Protein AF-A0A2H0U5F2-F1 (afdb_monomer_lite)

Sequence (276 aa):
MQKAFQLFATGGYGYADIRKFFNQNKIFNKSGHELHLDKVKRILTDPFYYGLMKFNGELYEGNHSPLISKKLFDKCQEVVKLKSRKVKNNKHLFDFLGLVKCGECGGAITAEMHTKNYKRTNRTVEYVYYRCSKKMGNCSQKYIDKKEIEKQLKDTVLRASLPPFAAKKFLEWADKDASQEKQKSTGIVSAYQLQLKETEEKTDRLLEGYLDKVISLEDYQKKKNELVETKSLLNSKIMEISTNGAEWLEPFQEFVNSALSAHKIARAKNSCHDLS

Radius of gyration: 30.52 Å; chains: 1; bounding box: 70×39×89 Å

Foldseek 3Di:
DAVLLVVLLVLPDDLVNSQVVCVVVQNDDPVSHGDDSVRSVCVLQAPVQQQWHDDPNDIDGHPDHHNDHPVSSVSSVVSVVVPVPDDPPDPDPDPCFPPDADPPQRATKDKDKDWDQDPVVRDIDIWIWIDGPCPRHDDPDDIDTPVVVLLVVLVVLLVQADDPVVLVVLLVVLVVVLVVLVVVLVVVLVVLVVVLVVLVVVLVVLVVCVVVVVDDPVRSVVVNVVSVVSNVVSVVVSVCSVPVSNPVSVVSNVVSVVRNVSNVVSPDPDDPPVPD

pLDDT: mean 83.73, std 9.91, range [32.19, 94.75]

Structure (mmCIF, N/CA/C/O backbone):
data_AF-A0A2H0U5F2-F1
#
_entry.id   AF-A0A2H0U5F2-F1
#
loop_
_atom_site.group_PDB
_atom_site.id
_atom_site.type_symbol
_atom_site.label_atom_id
_atom_site.label_alt_id
_atom_site.label_comp_id
_atom_site.label_asym_id
_atom_site.label_entity_id
_atom_site.label_seq_id
_atom_site.pdbx_PDB_ins_code
_atom_site.Cartn_x
_atom_site.Cartn_y
_atom_site.Cartn_z
_atom_site.occupancy
_atom_site.B_iso_or_equiv
_atom_site.auth_seq_id
_atom_site.auth_comp_id
_atom_site.auth_asym_id
_atom_site.auth_atom_id
_atom_site.pdbx_PDB_model_num
ATOM 1 N N . MET A 1 1 ? 19.393 4.577 15.757 1.00 84.62 1 MET A N 1
ATOM 2 C CA . MET A 1 1 ? 18.606 3.412 15.287 1.00 84.62 1 MET A CA 1
ATOM 3 C C . MET A 1 1 ? 17.377 3.808 14.473 1.00 84.62 1 MET A C 1
ATOM 5 O O . MET A 1 1 ? 17.326 3.419 13.318 1.00 84.62 1 MET A O 1
ATOM 9 N N . GLN A 1 2 ? 16.444 4.619 14.988 1.00 87.88 2 GLN A N 1
ATOM 10 C CA . GLN A 1 2 ? 15.213 5.025 14.270 1.00 87.88 2 GLN A CA 1
ATOM 11 C C . GLN A 1 2 ? 15.431 5.512 12.824 1.00 87.88 2 GLN A C 1
ATOM 13 O O . GLN A 1 2 ? 14.789 5.015 11.903 1.00 87.88 2 GLN A O 1
ATOM 18 N N . LYS A 1 3 ? 16.399 6.414 12.603 1.00 89.19 3 LYS A N 1
ATOM 19 C CA . LYS A 1 3 ? 16.739 6.922 11.260 1.00 89.19 3 LYS A CA 1
ATOM 20 C C . LYS A 1 3 ? 17.133 5.819 10.267 1.00 89.19 3 LYS A C 1
ATOM 22 O O . LYS A 1 3 ? 16.806 5.921 9.094 1.00 89.19 3 LYS A O 1
ATOM 27 N N . ALA A 1 4 ? 17.790 4.748 10.721 1.00 90.19 4 ALA A N 1
ATOM 28 C CA . ALA A 1 4 ? 18.173 3.638 9.845 1.00 90.19 4 ALA A CA 1
ATOM 29 C C . ALA A 1 4 ? 16.946 2.860 9.340 1.00 90.19 4 ALA A C 1
ATOM 31 O O . ALA A 1 4 ? 16.900 2.490 8.170 1.00 90.19 4 ALA A O 1
ATOM 32 N N . PHE A 1 5 ? 15.933 2.669 10.195 1.00 90.88 5 PHE A N 1
ATOM 33 C CA . PHE A 1 5 ? 14.656 2.069 9.796 1.00 90.88 5 PHE A CA 1
ATOM 34 C C . PHE A 1 5 ? 13.884 2.974 8.836 1.00 90.88 5 PHE A C 1
ATOM 36 O O . PHE A 1 5 ? 13.360 2.487 7.844 1.00 90.88 5 PHE A O 1
ATOM 43 N N . GLN A 1 6 ? 13.869 4.290 9.071 1.00 91.38 6 GLN A N 1
ATOM 44 C CA . GLN A 1 6 ? 13.245 5.246 8.148 1.00 91.38 6 GLN A CA 1
ATOM 45 C C . GLN A 1 6 ? 13.905 5.219 6.764 1.00 91.38 6 GLN A C 1
ATOM 47 O O . GLN A 1 6 ? 13.207 5.100 5.762 1.00 91.38 6 GLN A O 1
ATOM 52 N N . LEU A 1 7 ? 15.242 5.255 6.705 1.00 90.44 7 LEU A N 1
ATOM 53 C CA . LEU A 1 7 ? 15.983 5.147 5.446 1.00 90.44 7 LEU A CA 1
ATOM 54 C C . LEU A 1 7 ? 15.693 3.819 4.745 1.00 90.44 7 LEU A C 1
ATOM 56 O O . LEU A 1 7 ? 15.411 3.807 3.552 1.00 90.44 7 LEU A O 1
ATOM 60 N N . PHE A 1 8 ? 15.697 2.700 5.469 1.00 90.81 8 PHE A N 1
ATOM 61 C CA . PHE A 1 8 ? 15.405 1.400 4.869 1.00 90.81 8 PHE A CA 1
ATOM 62 C C . PHE A 1 8 ? 13.955 1.287 4.367 1.00 90.81 8 PHE A C 1
ATOM 64 O O . PHE A 1 8 ? 13.722 0.739 3.290 1.00 90.81 8 PHE A O 1
ATOM 71 N N . ALA A 1 9 ? 12.993 1.866 5.092 1.00 88.50 9 ALA A N 1
ATOM 72 C CA . ALA A 1 9 ? 11.578 1.878 4.725 1.00 88.50 9 ALA A CA 1
ATOM 73 C C . ALA A 1 9 ? 11.288 2.630 3.412 1.00 88.50 9 ALA A C 1
ATOM 75 O O . ALA A 1 9 ? 10.276 2.347 2.779 1.00 88.50 9 ALA A O 1
ATOM 76 N N . THR A 1 10 ? 12.168 3.534 2.959 1.00 86.62 10 THR A N 1
ATOM 77 C CA . THR A 1 10 ? 12.025 4.179 1.635 1.00 86.62 10 THR A CA 1
ATOM 78 C C . THR A 1 10 ? 12.235 3.217 0.458 1.00 86.62 10 THR A C 1
ATOM 80 O O . THR A 1 10 ? 11.888 3.542 -0.671 1.00 86.62 10 THR A O 1
ATOM 83 N N . GLY A 1 11 ? 12.827 2.036 0.682 1.00 79.81 11 GLY A N 1
ATOM 84 C CA . GLY A 1 11 ? 13.060 1.020 -0.352 1.00 79.81 11 GLY A CA 1
ATOM 85 C C . GLY A 1 11 ? 14.289 1.257 -1.245 1.00 79.81 11 GLY A C 1
ATOM 86 O O . GLY A 1 11 ? 14.829 0.288 -1.793 1.00 79.81 11 GLY A O 1
ATOM 87 N N . GLY A 1 12 ? 14.789 2.494 -1.334 1.00 77.19 12 GLY A N 1
ATOM 88 C CA . GLY A 1 12 ? 15.959 2.860 -2.146 1.00 77.19 12 GLY A CA 1
ATOM 89 C C . GLY A 1 12 ? 17.300 2.364 -1.590 1.00 77.19 12 GLY A C 1
ATOM 90 O O . GLY A 1 12 ? 18.207 2.049 -2.356 1.00 77.19 12 GLY A O 1
ATOM 91 N N . TYR A 1 13 ? 17.415 2.208 -0.270 1.00 84.19 13 TYR A N 1
ATOM 92 C CA . TYR A 1 13 ? 18.657 1.796 0.392 1.00 84.19 13 TYR A CA 1
ATOM 93 C C . TYR A 1 13 ? 18.735 0.270 0.572 1.00 84.19 13 TYR A C 1
ATOM 95 O O . TYR A 1 13 ? 17.760 -0.392 0.942 1.00 84.19 13 TYR A O 1
ATOM 103 N N . GLY A 1 14 ? 19.897 -0.324 0.290 1.00 85.25 14 GLY A N 1
ATOM 104 C CA . GLY A 1 14 ? 20.179 -1.741 0.532 1.00 85.25 14 GLY A CA 1
ATOM 105 C C . GLY A 1 14 ? 20.813 -2.005 1.902 1.00 85.25 14 GLY A C 1
ATOM 106 O O . GLY A 1 14 ? 21.233 -1.089 2.604 1.00 85.25 14 GLY A O 1
ATOM 107 N N . TYR A 1 15 ? 20.966 -3.281 2.278 1.00 89.12 15 TYR A N 1
ATOM 108 C CA . TYR A 1 15 ? 21.647 -3.660 3.530 1.00 89.12 15 TYR A CA 1
ATOM 109 C C . TYR A 1 15 ? 23.088 -3.129 3.610 1.00 89.12 15 TYR A C 1
ATOM 111 O O . TYR A 1 15 ? 23.552 -2.752 4.684 1.00 89.12 15 TYR A O 1
ATOM 119 N N . ALA A 1 16 ? 23.788 -3.064 2.472 1.00 88.31 16 ALA A N 1
ATOM 120 C CA . ALA A 1 16 ? 25.133 -2.500 2.394 1.00 88.31 16 ALA A CA 1
ATOM 121 C C . ALA A 1 16 ? 25.148 -0.986 2.653 1.00 88.31 16 ALA A C 1
ATOM 123 O O . ALA A 1 16 ? 26.081 -0.489 3.280 1.00 88.31 16 ALA A O 1
ATOM 124 N N . ASP A 1 17 ? 24.111 -0.265 2.226 1.00 89.50 17 ASP A N 1
ATOM 125 C CA . ASP A 1 17 ? 23.998 1.177 2.450 1.00 89.50 17 ASP A CA 1
ATOM 126 C C . ASP A 1 17 ? 23.639 1.477 3.903 1.00 89.50 17 ASP A C 1
ATOM 128 O O . ASP A 1 17 ? 24.222 2.372 4.508 1.00 89.50 17 ASP A O 1
ATOM 132 N N . ILE A 1 18 ? 22.776 0.658 4.515 1.00 92.06 18 ILE A N 1
ATOM 133 C CA . ILE A 1 18 ? 22.506 0.742 5.955 1.00 92.06 18 ILE A CA 1
ATOM 134 C C . ILE A 1 18 ? 23.764 0.417 6.773 1.00 92.06 18 ILE A C 1
ATOM 136 O O . ILE A 1 18 ? 24.030 1.079 7.775 1.00 92.06 18 ILE A O 1
ATOM 140 N N . ARG A 1 19 ? 24.596 -0.538 6.334 1.00 92.50 19 ARG A N 1
ATOM 141 C CA . ARG A 1 19 ? 25.906 -0.783 6.961 1.00 92.50 19 ARG A CA 1
ATOM 142 C C . ARG A 1 19 ? 26.810 0.448 6.872 1.00 92.50 19 ARG A C 1
ATOM 144 O O . ARG A 1 19 ?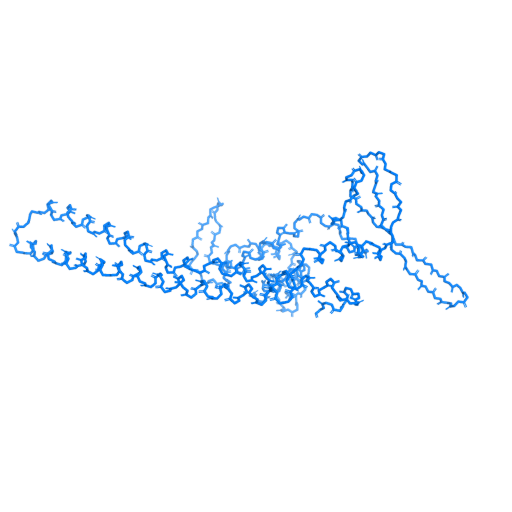 27.382 0.844 7.881 1.00 92.50 19 ARG A O 1
ATOM 151 N N . LYS A 1 20 ? 26.903 1.085 5.698 1.00 91.25 20 LYS A N 1
ATOM 152 C CA . LYS A 1 20 ? 27.657 2.342 5.534 1.00 91.25 20 LYS A CA 1
ATOM 153 C C . LYS A 1 20 ? 27.119 3.437 6.455 1.00 91.25 20 LYS A C 1
ATOM 155 O O . LYS A 1 20 ? 27.910 4.118 7.098 1.00 91.25 20 LYS A O 1
ATOM 160 N N . PHE A 1 21 ? 25.798 3.559 6.575 1.00 92.38 21 PHE A N 1
ATOM 161 C CA . PHE A 1 21 ? 25.158 4.493 7.499 1.00 92.38 21 PHE A CA 1
ATOM 162 C C . PHE A 1 21 ? 25.541 4.206 8.959 1.00 92.38 21 PHE A C 1
ATOM 164 O O . PHE A 1 21 ? 25.862 5.131 9.702 1.00 92.38 21 PHE A O 1
ATOM 171 N N . PHE A 1 22 ? 25.569 2.941 9.387 1.00 91.81 22 PHE A N 1
ATOM 172 C CA . PHE A 1 22 ? 26.036 2.582 10.730 1.00 91.81 22 PHE A CA 1
ATOM 173 C C . PHE A 1 22 ? 27.508 2.936 10.955 1.00 91.81 22 PHE A C 1
ATOM 175 O O . PHE A 1 22 ? 27.824 3.537 11.980 1.00 91.81 22 PHE A O 1
ATOM 182 N N . ASN A 1 23 ? 28.377 2.670 9.980 1.00 90.31 23 ASN A N 1
ATOM 183 C CA . ASN A 1 23 ? 29.796 3.018 10.070 1.00 90.31 23 ASN A CA 1
ATOM 184 C C . ASN A 1 23 ? 30.004 4.544 10.153 1.00 90.31 23 ASN A C 1
ATOM 186 O O . ASN A 1 23 ? 30.764 5.015 10.996 1.00 90.31 23 ASN A O 1
ATOM 190 N N . GLN A 1 24 ? 29.280 5.329 9.344 1.00 91.25 24 GLN A N 1
ATOM 191 C CA . GLN A 1 24 ? 29.319 6.801 9.375 1.00 91.25 24 GLN A CA 1
ATOM 192 C C . GLN A 1 24 ? 28.889 7.372 10.732 1.00 91.25 24 GLN A C 1
ATOM 194 O O . GLN A 1 24 ? 29.446 8.362 11.196 1.00 91.25 24 GLN A O 1
ATOM 199 N N . ASN A 1 25 ? 27.928 6.723 11.391 1.00 89.81 25 ASN A N 1
ATOM 200 C CA . ASN A 1 25 ? 27.450 7.107 12.719 1.00 89.81 25 ASN A CA 1
ATOM 201 C C . ASN A 1 25 ? 28.230 6.429 13.864 1.00 89.81 25 ASN A C 1
ATOM 203 O O . ASN A 1 25 ? 27.769 6.453 15.004 1.00 89.81 25 ASN A O 1
ATOM 207 N N . LYS A 1 26 ? 29.394 5.824 13.580 1.00 88.00 26 LYS A N 1
ATOM 208 C CA . LYS A 1 26 ? 30.271 5.145 14.553 1.00 88.00 26 LYS A CA 1
ATOM 209 C C . LYS A 1 26 ? 29.588 4.018 15.349 1.00 88.00 26 LYS A C 1
ATOM 211 O O . LYS A 1 26 ? 29.918 3.776 16.508 1.00 88.00 26 LYS A O 1
ATOM 216 N N . ILE A 1 27 ? 28.633 3.315 14.737 1.00 87.19 27 ILE A N 1
ATOM 217 C CA . ILE A 1 27 ? 27.951 2.162 15.338 1.00 87.19 27 ILE A CA 1
ATOM 218 C C . ILE A 1 27 ? 28.697 0.888 14.935 1.00 87.19 27 ILE A C 1
ATOM 220 O O . ILE A 1 27 ? 28.519 0.369 13.832 1.00 87.19 27 ILE A O 1
ATOM 224 N N . PHE A 1 28 ? 29.508 0.374 15.856 1.00 89.00 28 PHE A N 1
ATOM 225 C CA . PHE A 1 28 ? 30.341 -0.814 15.659 1.00 89.00 28 PHE A CA 1
ATOM 226 C C . PHE A 1 28 ? 29.893 -1.989 16.535 1.00 89.00 28 PHE A C 1
ATOM 228 O O . PHE A 1 28 ? 29.010 -1.872 17.389 1.00 89.00 28 PHE A O 1
ATOM 235 N N . ASN A 1 29 ? 30.479 -3.164 16.306 1.00 86.44 29 ASN A N 1
ATOM 236 C CA . ASN A 1 29 ? 30.322 -4.292 17.219 1.00 86.44 29 ASN A CA 1
ATOM 237 C C . ASN A 1 29 ? 31.089 -4.047 18.541 1.00 86.44 29 ASN A C 1
ATOM 239 O O . ASN A 1 29 ? 31.849 -3.091 18.667 1.00 86.44 29 ASN A O 1
ATOM 243 N N . LYS A 1 30 ? 30.917 -4.937 19.530 1.00 80.88 30 LYS A N 1
ATOM 244 C CA . LYS A 1 30 ? 31.618 -4.844 20.828 1.00 80.88 30 LYS A CA 1
ATOM 245 C C . LYS A 1 30 ? 33.152 -4.833 20.700 1.00 80.88 30 LYS A C 1
ATOM 247 O O . LYS A 1 30 ? 33.821 -4.336 21.592 1.00 80.88 30 LYS A O 1
ATOM 252 N N . SER A 1 31 ? 33.687 -5.367 19.605 1.00 82.75 31 SER A N 1
ATOM 253 C CA . SER A 1 31 ? 35.118 -5.440 19.293 1.00 82.75 31 SER A CA 1
ATOM 254 C C . SER A 1 31 ? 35.613 -4.261 18.437 1.00 82.75 31 SER A C 1
ATOM 256 O O . SER A 1 31 ? 36.751 -4.283 17.990 1.00 82.75 31 SER A O 1
ATOM 258 N N . GLY A 1 32 ? 34.774 -3.254 18.160 1.00 84.44 32 GLY A N 1
ATOM 259 C CA . GLY A 1 32 ? 35.135 -2.077 17.362 1.00 84.44 32 GLY A CA 1
ATOM 260 C C . GLY A 1 32 ? 35.129 -2.275 15.840 1.00 84.44 32 GLY A C 1
ATOM 261 O O . GLY A 1 32 ? 35.450 -1.344 15.108 1.00 84.44 32 GLY A O 1
ATOM 262 N N . HIS A 1 33 ? 34.734 -3.446 15.337 1.00 87.31 33 HIS A N 1
ATOM 263 C CA . HIS A 1 33 ? 34.648 -3.715 13.899 1.00 87.31 33 HIS A CA 1
ATOM 264 C C . HIS A 1 33 ? 33.262 -3.409 13.319 1.00 87.31 33 HIS A C 1
ATOM 266 O O . HIS A 1 33 ? 32.247 -3.381 14.025 1.00 87.31 33 HIS A O 1
ATOM 272 N N . GLU A 1 34 ? 33.219 -3.233 11.996 1.00 89.81 34 GLU A N 1
ATOM 273 C CA . GLU A 1 34 ? 31.985 -3.024 11.241 1.00 89.81 34 GLU A CA 1
ATOM 274 C C . GLU A 1 34 ? 30.973 -4.161 11.443 1.00 89.81 34 GLU A C 1
ATOM 276 O O . GLU A 1 34 ? 31.316 -5.336 11.614 1.00 89.81 34 GLU A O 1
ATOM 281 N N . LEU A 1 35 ? 29.685 -3.819 11.392 1.00 89.19 35 LEU A N 1
ATOM 282 C CA . LEU A 1 35 ? 28.618 -4.808 11.499 1.00 89.19 35 LEU A CA 1
ATOM 283 C C . LEU A 1 35 ? 28.552 -5.674 10.232 1.00 89.19 35 LEU A C 1
ATOM 285 O O . LEU A 1 35 ? 28.438 -5.166 9.115 1.00 89.19 35 LEU A O 1
ATOM 289 N N . HIS A 1 36 ? 28.553 -6.998 10.408 1.00 90.69 36 HIS A N 1
ATOM 290 C CA . HIS A 1 36 ? 28.312 -7.933 9.308 1.00 90.69 36 H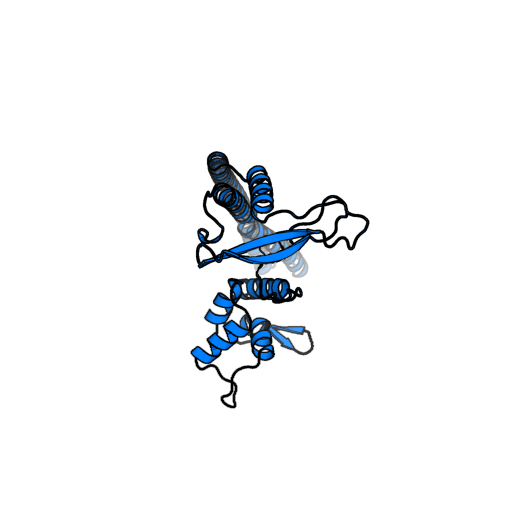IS A CA 1
ATOM 291 C C . HIS A 1 36 ? 26.922 -7.711 8.687 1.00 90.69 36 HIS A C 1
ATOM 293 O O . HIS A 1 36 ? 25.975 -7.349 9.393 1.00 90.69 36 HIS A O 1
ATOM 299 N N . LEU A 1 37 ? 26.771 -7.973 7.383 1.00 88.25 37 LEU A N 1
ATOM 300 C CA . LEU A 1 37 ? 25.505 -7.769 6.664 1.00 88.25 37 LEU A CA 1
ATOM 301 C C . LEU A 1 37 ? 24.346 -8.559 7.287 1.00 88.25 37 LEU A C 1
ATOM 303 O O . LEU A 1 37 ? 23.252 -8.020 7.436 1.00 88.25 37 LEU A O 1
ATOM 307 N N . ASP A 1 38 ? 24.597 -9.787 7.742 1.00 88.44 38 ASP A N 1
ATOM 308 C CA . ASP A 1 38 ? 23.579 -10.591 8.434 1.00 88.44 38 ASP A CA 1
ATOM 309 C C . ASP A 1 38 ? 23.134 -9.968 9.754 1.00 88.44 38 ASP A C 1
ATOM 311 O O . ASP A 1 38 ? 21.970 -10.076 10.134 1.00 88.44 38 ASP A O 1
ATOM 315 N N . LYS A 1 39 ? 24.037 -9.267 10.446 1.00 90.25 39 LYS A N 1
ATOM 316 C CA . LYS A 1 39 ? 23.703 -8.569 11.687 1.00 90.25 39 LYS A CA 1
ATOM 317 C C . LYS A 1 39 ? 22.840 -7.343 11.408 1.00 90.25 39 LYS A C 1
ATOM 319 O O . LYS A 1 39 ? 21.872 -7.121 12.125 1.00 90.25 39 LYS A O 1
ATOM 324 N N . VAL A 1 40 ? 23.133 -6.603 10.337 1.00 91.00 40 VAL A N 1
ATOM 325 C CA . VAL A 1 40 ? 22.281 -5.500 9.857 1.00 91.00 40 VAL A CA 1
ATOM 326 C C . VAL A 1 40 ? 20.897 -6.016 9.470 1.00 91.00 40 VAL A C 1
ATOM 328 O O . VAL A 1 40 ? 19.891 -5.446 9.886 1.00 91.00 40 VAL A O 1
ATOM 331 N N . LYS A 1 41 ? 20.833 -7.129 8.730 1.00 90.75 41 LYS A N 1
ATOM 332 C CA . LYS A 1 41 ? 19.570 -7.781 8.378 1.00 90.75 41 LYS A CA 1
ATOM 333 C C . LYS A 1 41 ? 18.792 -8.186 9.627 1.00 90.75 41 LYS A C 1
ATOM 335 O O . LYS A 1 41 ? 17.621 -7.846 9.722 1.00 90.75 41 LYS A O 1
ATOM 340 N N . ARG A 1 42 ? 19.451 -8.840 10.592 1.00 90.56 42 ARG A N 1
ATOM 341 C CA . ARG A 1 42 ? 18.836 -9.256 11.857 1.00 90.56 42 ARG A CA 1
ATOM 342 C C . ARG A 1 42 ? 18.251 -8.066 12.608 1.00 90.56 42 ARG A C 1
ATOM 344 O O . ARG A 1 42 ? 17.093 -8.146 12.982 1.00 90.56 42 ARG A O 1
ATOM 351 N N . ILE A 1 43 ? 19.000 -6.966 12.739 1.00 91.50 43 ILE A N 1
ATOM 352 C CA . ILE A 1 43 ? 18.525 -5.721 13.367 1.00 91.50 43 ILE A CA 1
ATOM 353 C C . ILE A 1 43 ? 17.232 -5.230 12.701 1.00 91.50 43 ILE A C 1
ATOM 355 O O . ILE A 1 43 ? 16.266 -4.935 13.392 1.00 91.50 43 ILE A O 1
ATOM 359 N N . LEU A 1 44 ? 17.184 -5.190 11.367 1.00 90.69 44 LEU A N 1
ATOM 360 C CA . LEU A 1 44 ? 16.013 -4.708 10.622 1.00 90.69 44 LEU A CA 1
ATOM 361 C C . LEU A 1 44 ? 14.803 -5.658 10.678 1.00 90.69 44 LEU A C 1
ATOM 363 O O . LEU A 1 44 ? 13.695 -5.245 10.348 1.00 90.69 44 LEU A O 1
ATOM 367 N N . THR A 1 45 ? 15.000 -6.920 11.066 1.00 89.31 45 THR A N 1
ATOM 368 C CA . THR A 1 45 ? 13.943 -7.943 11.169 1.00 89.31 45 THR A CA 1
ATOM 369 C C . THR A 1 45 ? 13.573 -8.314 12.601 1.00 89.31 45 THR A C 1
ATOM 371 O O . THR A 1 45 ? 12.697 -9.152 12.792 1.00 89.31 45 THR A O 1
ATOM 374 N N . ASP A 1 46 ? 14.240 -7.745 13.604 1.00 90.25 46 ASP A N 1
ATOM 375 C CA . ASP A 1 46 ? 14.036 -8.126 15.000 1.00 90.25 46 ASP A CA 1
ATOM 376 C C . ASP A 1 46 ? 12.795 -7.426 15.590 1.00 90.25 46 ASP A C 1
ATOM 378 O O . ASP A 1 46 ? 12.754 -6.188 15.600 1.00 90.25 46 ASP A O 1
ATOM 382 N N . PRO A 1 47 ? 11.802 -8.174 16.112 1.00 87.25 47 PRO A N 1
ATOM 383 C CA . PRO A 1 47 ? 10.643 -7.596 16.789 1.00 87.25 47 PRO A CA 1
ATOM 384 C C . PRO A 1 47 ? 10.980 -6.747 18.019 1.00 87.25 47 PRO A C 1
ATOM 386 O O . PRO A 1 47 ? 10.181 -5.893 18.412 1.00 87.25 47 PRO A O 1
ATOM 389 N N . PHE A 1 48 ? 12.185 -6.922 18.576 1.00 90.38 48 PHE A N 1
ATOM 390 C CA . PHE A 1 48 ? 12.653 -6.201 19.755 1.00 90.38 48 PHE A CA 1
ATOM 391 C C . PHE A 1 48 ? 12.477 -4.686 19.620 1.00 90.38 48 PHE A C 1
ATOM 393 O O . PHE A 1 48 ? 12.075 -4.013 20.565 1.00 90.38 48 PHE A O 1
ATOM 400 N N . TYR A 1 49 ? 12.702 -4.124 18.432 1.00 89.19 49 TYR A N 1
ATOM 401 C CA . TYR A 1 49 ? 12.686 -2.674 18.245 1.00 89.19 49 TYR A CA 1
ATOM 402 C C . TYR A 1 49 ? 11.298 -2.027 18.366 1.00 89.19 49 TYR A C 1
ATOM 404 O O . TYR A 1 49 ? 11.246 -0.823 18.614 1.00 89.19 49 TYR A O 1
ATOM 412 N N . TYR A 1 50 ? 10.200 -2.783 18.248 1.00 88.81 50 TYR A N 1
ATOM 413 C CA . TYR A 1 50 ? 8.838 -2.273 18.475 1.00 88.81 50 TYR A CA 1
ATOM 414 C C . TYR A 1 50 ? 8.173 -2.823 19.748 1.00 88.81 50 TYR A C 1
ATOM 416 O O . TYR A 1 50 ? 6.980 -2.609 19.942 1.00 88.81 50 TYR A O 1
ATOM 424 N N . GLY A 1 51 ? 8.940 -3.472 20.632 1.00 83.38 51 GLY A N 1
ATOM 425 C CA . GLY A 1 51 ? 8.482 -3.859 21.975 1.00 83.38 51 GLY A CA 1
ATOM 426 C C . GLY A 1 51 ? 8.164 -5.344 22.167 1.00 83.38 51 GLY A C 1
ATOM 427 O O . GLY A 1 51 ? 7.838 -5.741 23.279 1.00 83.38 51 GLY A O 1
ATOM 428 N N . LEU A 1 52 ? 8.293 -6.188 21.136 1.00 86.88 52 LEU A N 1
ATOM 429 C CA . LEU A 1 52 ? 8.090 -7.637 21.272 1.00 86.88 52 LEU A CA 1
ATOM 430 C C . LEU A 1 52 ? 9.419 -8.386 21.325 1.00 86.88 52 LEU A C 1
ATOM 432 O O . LEU A 1 52 ? 10.347 -8.083 20.586 1.00 86.88 52 LEU A O 1
ATOM 436 N N . MET A 1 53 ? 9.514 -9.411 22.159 1.00 86.88 53 MET A N 1
ATOM 437 C CA . MET A 1 53 ? 10.688 -10.271 22.263 1.00 86.88 53 MET A CA 1
ATOM 438 C C . MET A 1 53 ? 10.358 -11.672 21.762 1.00 86.88 53 MET A C 1
ATOM 440 O O . MET A 1 53 ? 9.315 -12.225 22.094 1.00 86.88 53 MET A O 1
ATOM 444 N N . LYS A 1 54 ? 11.262 -12.271 20.981 1.00 82.75 54 LYS A N 1
ATOM 445 C CA . LYS A 1 54 ? 11.119 -13.657 20.529 1.00 82.75 54 LYS A CA 1
ATOM 446 C C . LYS A 1 54 ? 11.911 -14.603 21.431 1.00 82.75 54 LYS A C 1
ATOM 448 O O . LYS A 1 54 ? 13.136 -14.497 21.484 1.00 82.75 54 LYS A O 1
ATOM 453 N N . PHE A 1 55 ? 11.236 -15.554 22.071 1.00 80.75 55 PHE A N 1
ATOM 454 C CA . PHE A 1 55 ? 11.855 -16.599 22.891 1.00 80.75 55 PHE A CA 1
ATOM 455 C C . PHE A 1 55 ? 11.259 -17.964 22.531 1.00 80.75 55 PHE A C 1
ATOM 457 O O . PHE A 1 55 ? 10.050 -18.090 22.395 1.00 80.75 55 PHE A O 1
ATOM 464 N N . ASN A 1 56 ? 12.103 -18.970 22.275 1.00 81.12 56 ASN A N 1
ATOM 465 C CA . ASN A 1 56 ? 11.687 -20.316 21.839 1.00 81.12 56 ASN A CA 1
ATOM 466 C C . ASN A 1 56 ? 10.683 -20.377 20.668 1.00 81.12 56 ASN A C 1
ATOM 468 O O . ASN A 1 56 ? 9.955 -21.347 20.510 1.00 81.12 56 ASN A O 1
ATOM 472 N N . GLY A 1 57 ? 10.677 -19.366 19.795 1.00 77.31 57 GLY A N 1
ATOM 473 C CA . GLY A 1 57 ? 9.756 -19.307 18.656 1.00 77.31 57 GLY A CA 1
ATOM 474 C C . GLY A 1 57 ? 8.483 -18.503 18.918 1.00 77.31 57 GLY A C 1
ATOM 475 O O . GLY A 1 57 ? 7.876 -18.055 17.947 1.00 77.31 57 GLY A O 1
ATOM 476 N N . GLU A 1 58 ? 8.160 -18.228 20.179 1.00 76.25 58 GLU A N 1
ATOM 477 C CA . GLU A 1 58 ? 6.997 -17.454 20.615 1.00 76.25 58 GLU A CA 1
ATOM 478 C C . GLU A 1 58 ? 7.341 -15.973 20.821 1.00 76.25 58 GLU A C 1
ATOM 480 O O . GLU A 1 58 ? 8.505 -15.608 21.023 1.00 76.25 58 GLU A O 1
ATOM 485 N N . LEU A 1 59 ? 6.327 -15.110 20.716 1.00 82.69 59 LEU A N 1
ATOM 486 C CA . LEU A 1 59 ? 6.439 -13.667 20.923 1.00 82.69 59 LEU A CA 1
ATOM 487 C C . LEU A 1 59 ? 5.885 -13.306 22.301 1.00 82.69 59 LEU A C 1
ATOM 489 O O . LEU A 1 59 ? 4.749 -13.642 22.613 1.00 82.69 59 LEU A O 1
ATOM 493 N N . TYR A 1 60 ? 6.676 -12.577 23.078 1.00 80.19 60 TYR A N 1
ATOM 494 C CA . TYR A 1 60 ? 6.321 -12.075 24.400 1.00 80.19 60 TYR A CA 1
ATOM 495 C C . TYR A 1 60 ? 6.398 -10.550 24.411 1.00 80.19 60 TYR A C 1
ATOM 497 O O . TYR A 1 60 ? 7.230 -9.960 23.713 1.00 80.19 60 TYR A O 1
ATOM 505 N N . GLU A 1 61 ? 5.556 -9.904 25.212 1.00 83.38 61 GLU A N 1
ATOM 506 C CA . GLU A 1 61 ? 5.645 -8.462 25.440 1.00 83.38 61 GLU A CA 1
ATOM 507 C C . GLU A 1 61 ? 6.897 -8.146 26.266 1.00 83.38 61 GLU A C 1
ATOM 509 O O . GLU A 1 61 ? 7.121 -8.703 27.341 1.00 83.38 61 GLU A O 1
ATOM 514 N N . GLY A 1 62 ? 7.765 -7.293 25.722 1.00 80.81 62 GLY A N 1
ATOM 515 C CA . GLY A 1 62 ? 8.964 -6.835 26.409 1.00 80.81 62 GLY A CA 1
ATOM 516 C C . GLY A 1 62 ? 8.651 -5.677 27.352 1.00 80.81 62 GLY A C 1
ATOM 517 O O . GLY A 1 62 ? 7.832 -4.819 27.045 1.00 80.81 62 GLY A O 1
ATOM 518 N N . ASN A 1 63 ? 9.361 -5.605 28.478 1.00 85.06 63 ASN A N 1
ATOM 519 C CA . ASN A 1 63 ? 9.234 -4.504 29.442 1.00 85.06 63 ASN A CA 1
ATOM 520 C C . ASN A 1 63 ? 10.050 -3.248 29.047 1.00 85.06 63 ASN A C 1
ATOM 522 O O . ASN A 1 63 ? 10.289 -2.360 29.862 1.00 85.06 63 ASN A O 1
ATOM 526 N N . HIS A 1 64 ? 10.570 -3.187 27.817 1.00 85.06 64 HIS A N 1
ATOM 527 C CA . HIS A 1 64 ? 11.377 -2.072 27.319 1.00 85.06 64 HIS A CA 1
ATOM 528 C C . HIS A 1 64 ? 10.550 -1.133 26.442 1.00 85.06 64 HIS A C 1
ATOM 530 O O . HIS A 1 64 ? 9.623 -1.548 25.750 1.00 85.06 64 HIS A O 1
ATOM 536 N N . SER A 1 65 ? 10.920 0.148 26.423 1.00 85.00 65 SER A N 1
ATOM 537 C CA . SER A 1 65 ? 10.242 1.128 25.578 1.00 85.00 65 SER A CA 1
ATOM 538 C C . SER A 1 65 ? 10.509 0.857 24.087 1.00 85.00 65 SER A C 1
ATOM 540 O O . SER A 1 65 ? 11.665 0.671 23.681 1.00 85.00 65 SER A O 1
ATOM 542 N N . PRO A 1 66 ? 9.464 0.830 23.238 1.00 88.06 66 PRO A N 1
ATOM 543 C CA . PRO A 1 66 ? 9.627 0.592 21.811 1.00 88.06 66 PRO A CA 1
ATOM 544 C C . PRO A 1 66 ? 10.383 1.754 21.158 1.00 88.06 66 PRO A C 1
ATOM 546 O O . PRO A 1 66 ? 10.058 2.926 21.341 1.00 88.06 66 PRO A O 1
ATOM 549 N N . LEU A 1 67 ? 11.399 1.425 20.358 1.00 87.88 67 LEU A N 1
ATOM 550 C CA . LEU A 1 67 ? 12.197 2.409 19.627 1.00 87.88 67 LEU A CA 1
ATOM 551 C C . LEU A 1 67 ? 11.534 2.822 18.313 1.00 87.88 67 LEU A C 1
ATOM 553 O O . LEU A 1 67 ? 11.780 3.928 17.842 1.00 87.88 67 LEU A O 1
ATOM 557 N N . ILE A 1 68 ? 10.736 1.954 17.697 1.00 89.44 68 ILE A N 1
ATOM 558 C CA . ILE A 1 68 ? 10.002 2.227 16.457 1.00 89.44 68 ILE A CA 1
ATOM 559 C C . ILE A 1 68 ? 8.543 1.796 16.602 1.00 89.44 68 ILE A C 1
ATOM 561 O O . ILE A 1 68 ? 8.221 0.912 17.391 1.00 89.44 68 ILE A O 1
ATOM 565 N N . SER A 1 69 ? 7.657 2.395 15.809 1.00 89.00 69 SER A N 1
ATOM 566 C CA . SER A 1 69 ? 6.269 1.947 15.728 1.00 89.00 69 SER A CA 1
ATOM 567 C C . SER A 1 69 ? 6.153 0.645 14.930 1.00 89.00 69 SER A C 1
ATOM 569 O O . SER A 1 69 ? 6.909 0.416 13.979 1.00 89.00 69 SER A O 1
ATOM 571 N N . LYS A 1 70 ? 5.145 -0.174 15.259 1.00 86.62 70 LYS A N 1
ATOM 572 C CA . LYS A 1 70 ? 4.807 -1.392 14.504 1.00 86.62 70 LYS A CA 1
ATOM 573 C C . LYS A 1 70 ? 4.608 -1.096 13.009 1.00 86.62 70 LYS A C 1
ATOM 575 O O . LYS A 1 70 ? 5.200 -1.758 12.168 1.00 86.62 70 LYS A O 1
ATOM 580 N N . LYS A 1 71 ? 3.921 0.007 12.682 1.00 86.19 71 LYS A N 1
ATOM 581 C CA . LYS A 1 71 ? 3.712 0.477 11.299 1.00 86.19 71 LYS A CA 1
ATOM 582 C C . LYS A 1 71 ? 5.024 0.701 10.530 1.00 86.19 71 LYS A C 1
ATOM 584 O O . LYS A 1 71 ? 5.108 0.365 9.352 1.00 86.19 71 LYS A O 1
ATOM 589 N N . LEU A 1 72 ? 6.055 1.270 11.167 1.00 87.25 72 LEU A N 1
ATOM 590 C CA . LEU A 1 72 ? 7.360 1.469 10.521 1.00 87.25 72 LEU A CA 1
ATOM 591 C C . LEU A 1 72 ? 8.105 0.141 10.332 1.00 87.25 72 LEU A C 1
ATOM 593 O O . LEU A 1 72 ? 8.768 -0.052 9.311 1.00 87.25 72 LEU A O 1
ATOM 597 N N . PHE A 1 73 ? 7.985 -0.772 11.297 1.00 90.38 73 PHE A N 1
ATOM 598 C CA . PHE A 1 73 ? 8.569 -2.107 11.205 1.00 90.38 73 PHE A CA 1
ATOM 599 C C . PHE A 1 73 ? 7.937 -2.929 10.075 1.00 90.38 73 PHE A C 1
ATOM 601 O O . PHE A 1 73 ? 8.665 -3.524 9.280 1.00 90.38 73 PHE A O 1
ATOM 608 N N . ASP A 1 74 ? 6.611 -2.901 9.948 1.00 86.31 74 ASP A N 1
ATOM 609 C CA . ASP A 1 74 ? 5.878 -3.631 8.911 1.00 86.31 74 ASP A CA 1
ATOM 610 C C . ASP A 1 74 ? 6.286 -3.164 7.506 1.00 86.31 74 ASP A C 1
ATOM 612 O O . ASP A 1 74 ? 6.638 -3.992 6.663 1.00 86.31 74 ASP A O 1
ATOM 616 N N . LYS A 1 75 ? 6.404 -1.843 7.288 1.00 88.38 75 LYS A N 1
ATOM 617 C CA . LYS A 1 75 ? 6.959 -1.281 6.040 1.00 88.38 75 LYS A CA 1
ATOM 618 C C . LYS A 1 75 ? 8.369 -1.797 5.745 1.00 88.38 75 LYS A C 1
ATOM 620 O O . LYS A 1 75 ? 8.684 -2.152 4.610 1.00 88.38 75 LYS A O 1
ATOM 625 N N . CYS A 1 76 ? 9.233 -1.885 6.759 1.00 90.19 76 CYS A N 1
ATOM 626 C CA . CYS A 1 76 ? 10.561 -2.475 6.584 1.00 90.19 76 CYS A CA 1
ATOM 627 C C . CYS A 1 76 ? 10.472 -3.949 6.157 1.00 90.19 76 CYS A C 1
ATOM 629 O O . CYS A 1 76 ? 11.208 -4.360 5.259 1.00 90.19 76 CYS A O 1
ATOM 631 N N . GLN A 1 77 ? 9.567 -4.742 6.746 1.00 89.69 77 GLN A N 1
ATOM 632 C CA . GLN A 1 77 ? 9.388 -6.152 6.378 1.00 89.69 77 GLN A CA 1
ATOM 633 C C . GLN A 1 77 ? 8.887 -6.330 4.943 1.00 89.69 77 GLN A C 1
ATOM 635 O O . GLN A 1 77 ? 9.323 -7.258 4.258 1.00 89.69 77 GLN A O 1
ATOM 640 N N . GLU A 1 78 ? 8.023 -5.445 4.450 1.00 88.38 78 GLU A N 1
ATOM 641 C CA . GLU A 1 78 ? 7.616 -5.440 3.041 1.00 88.38 78 GLU A CA 1
ATOM 642 C C . GLU A 1 78 ? 8.815 -5.225 2.115 1.00 88.38 78 GLU A C 1
ATOM 644 O O . GLU A 1 78 ? 9.021 -6.001 1.178 1.00 88.38 78 GLU A O 1
ATOM 649 N N . VAL A 1 79 ? 9.677 -4.253 2.429 1.00 86.19 79 VAL A N 1
ATOM 650 C CA . VAL A 1 79 ? 10.922 -4.013 1.684 1.00 86.19 79 VAL A CA 1
ATOM 651 C C . VAL A 1 79 ? 11.842 -5.239 1.732 1.00 86.19 79 VAL A C 1
ATOM 653 O O . VAL A 1 79 ? 12.415 -5.616 0.706 1.00 86.19 79 VAL A O 1
ATOM 656 N N . VAL A 1 80 ? 11.957 -5.915 2.883 1.00 86.62 80 VAL A N 1
ATOM 657 C CA . VAL A 1 80 ? 12.709 -7.179 2.998 1.00 86.62 80 VAL A CA 1
ATOM 658 C C . VAL A 1 80 ? 12.120 -8.252 2.082 1.00 86.62 80 VAL A C 1
ATOM 660 O O . VAL A 1 80 ? 12.871 -8.890 1.344 1.00 86.62 80 VAL A O 1
ATOM 663 N N . LYS A 1 81 ? 10.795 -8.444 2.078 1.00 83.69 81 LYS A N 1
ATOM 664 C CA . LYS A 1 81 ? 10.118 -9.419 1.206 1.00 83.69 81 LYS A CA 1
ATOM 665 C C . LYS A 1 81 ? 10.363 -9.107 -0.270 1.00 83.69 81 LYS A C 1
ATOM 667 O O . LYS A 1 81 ? 10.727 -10.010 -1.024 1.00 83.69 81 LYS A O 1
ATOM 672 N N . LEU A 1 82 ? 10.250 -7.843 -0.674 1.00 77.12 82 LEU A N 1
ATOM 673 C CA . LEU A 1 82 ? 10.518 -7.405 -2.045 1.00 77.12 82 LEU A CA 1
ATOM 674 C C . LEU A 1 82 ? 11.970 -7.681 -2.458 1.00 77.12 82 LEU A C 1
ATOM 676 O O . LEU A 1 82 ? 12.199 -8.261 -3.518 1.00 77.12 82 LEU A O 1
ATOM 680 N N . LYS A 1 83 ? 12.942 -7.346 -1.599 1.00 72.38 83 LYS A N 1
ATOM 681 C CA . LYS A 1 83 ? 14.378 -7.563 -1.856 1.00 72.38 83 LYS A CA 1
ATOM 682 C C . LYS A 1 83 ? 14.817 -9.027 -1.711 1.00 72.38 83 LYS A C 1
ATOM 684 O O . LYS A 1 83 ? 15.860 -9.398 -2.240 1.00 72.38 83 LYS A O 1
ATOM 689 N N . SER A 1 84 ? 14.049 -9.868 -1.011 1.00 67.38 84 SER A N 1
ATOM 690 C CA . SER A 1 84 ? 14.316 -11.312 -0.892 1.00 67.38 84 SER A CA 1
ATOM 691 C C . SER A 1 84 ? 14.069 -12.074 -2.197 1.00 67.38 84 SER A C 1
ATOM 693 O O . SER A 1 84 ? 14.625 -13.157 -2.404 1.00 67.38 84 SER A O 1
ATOM 695 N N . ARG A 1 85 ? 13.285 -11.494 -3.117 1.00 62.84 85 ARG A N 1
ATOM 696 C CA . ARG A 1 85 ? 13.188 -11.988 -4.491 1.00 62.84 85 ARG A CA 1
ATOM 697 C C . ARG A 1 85 ? 14.558 -11.805 -5.144 1.00 62.84 85 ARG A C 1
ATOM 699 O O . ARG A 1 85 ? 15.097 -10.705 -5.139 1.00 62.84 85 ARG A O 1
ATOM 706 N N . LYS A 1 86 ? 15.136 -12.883 -5.688 1.00 53.56 86 LYS A N 1
ATOM 707 C CA . LYS A 1 86 ? 16.450 -12.871 -6.355 1.00 53.56 86 LYS A CA 1
ATOM 708 C C . LYS A 1 86 ? 16.445 -11.904 -7.547 1.00 53.56 86 LYS A C 1
ATOM 710 O O . LYS A 1 86 ? 16.199 -12.317 -8.677 1.00 53.56 86 LYS A O 1
ATOM 715 N N . VAL A 1 87 ? 16.759 -10.635 -7.314 1.00 53.78 87 VAL A N 1
ATOM 716 C CA . VAL A 1 87 ? 17.110 -9.694 -8.376 1.00 53.78 87 VAL A CA 1
ATOM 717 C C . VAL A 1 87 ? 18.607 -9.852 -8.599 1.00 53.78 87 VAL A C 1
ATOM 719 O O . VAL A 1 87 ? 19.416 -9.541 -7.726 1.00 53.78 87 VAL A O 1
ATOM 722 N N . LYS A 1 88 ? 18.997 -10.421 -9.743 1.00 53.50 88 LYS A N 1
ATOM 723 C CA . LYS A 1 88 ? 20.405 -10.425 -10.149 1.00 53.50 88 LYS A CA 1
ATOM 724 C C . LYS A 1 88 ? 20.838 -8.965 -10.288 1.00 53.50 88 LYS A C 1
ATOM 726 O O . LYS A 1 88 ? 20.228 -8.234 -11.063 1.00 53.50 88 LYS A O 1
ATOM 731 N N . ASN A 1 89 ? 21.872 -8.561 -9.547 1.00 46.75 89 ASN A N 1
ATOM 732 C CA . ASN A 1 89 ? 22.560 -7.285 -9.742 1.00 46.75 89 ASN A CA 1
ATOM 733 C C . ASN A 1 89 ? 23.189 -7.281 -11.141 1.00 46.75 89 ASN A C 1
ATOM 735 O O . ASN A 1 89 ? 24.351 -7.646 -11.320 1.00 46.75 89 ASN A O 1
ATOM 739 N N . ASN A 1 90 ? 22.404 -6.920 -12.149 1.00 53.28 90 ASN A N 1
ATOM 740 C CA . ASN A 1 90 ? 22.913 -6.699 -13.487 1.00 53.28 90 ASN A CA 1
ATOM 741 C C . ASN A 1 90 ? 23.575 -5.320 -13.496 1.00 53.28 90 ASN A C 1
ATOM 743 O O . ASN A 1 90 ? 22.941 -4.322 -13.169 1.00 53.28 90 ASN A O 1
ATOM 747 N N . LYS A 1 91 ? 24.855 -5.264 -13.886 1.00 54.28 91 LYS A N 1
ATOM 748 C CA . LYS A 1 91 ? 25.605 -4.008 -14.081 1.00 54.28 91 LYS A CA 1
ATOM 749 C C . LYS A 1 91 ? 24.944 -3.075 -15.110 1.00 54.28 91 LYS A C 1
ATOM 751 O O . LYS A 1 91 ? 25.226 -1.886 -15.119 1.00 54.28 91 LYS A O 1
ATOM 756 N N . HIS A 1 92 ? 24.053 -3.616 -15.940 1.00 59.19 92 HIS A N 1
ATOM 757 C CA . HIS A 1 92 ? 23.186 -2.867 -16.838 1.00 59.19 92 HIS A CA 1
ATOM 758 C C . HIS A 1 92 ? 21.759 -2.882 -16.275 1.00 59.19 92 HIS A C 1
ATOM 760 O O . HIS A 1 92 ? 21.103 -3.929 -16.251 1.00 59.19 92 HIS A O 1
ATOM 766 N N . LEU A 1 93 ? 21.301 -1.726 -15.789 1.00 63.72 93 LEU A N 1
ATOM 767 C CA . LEU A 1 93 ? 19.915 -1.497 -15.383 1.00 63.72 93 LEU A CA 1
ATOM 768 C C . LEU A 1 93 ? 19.074 -1.346 -16.655 1.00 63.72 93 LEU A C 1
ATOM 770 O O . LEU A 1 93 ? 19.048 -0.290 -17.278 1.00 63.72 93 LEU A O 1
ATOM 774 N N . PHE A 1 94 ? 18.442 -2.435 -17.085 1.00 79.12 94 PHE A N 1
ATOM 775 C CA . PHE A 1 94 ? 17.463 -2.397 -18.166 1.00 79.12 94 PHE A CA 1
ATOM 776 C C . PHE A 1 94 ? 16.070 -2.171 -17.573 1.00 79.12 94 PHE A C 1
ATOM 778 O O . PHE A 1 94 ? 15.570 -3.031 -16.849 1.00 79.12 94 PHE A O 1
ATOM 785 N N . ASP A 1 95 ? 15.452 -1.036 -17.904 1.00 77.62 95 ASP A N 1
ATOM 786 C CA . ASP A 1 95 ? 14.230 -0.528 -17.256 1.00 77.62 95 ASP A CA 1
ATOM 787 C C . ASP A 1 95 ? 13.037 -1.497 -17.304 1.00 77.62 95 ASP A C 1
ATOM 789 O O . ASP A 1 95 ? 12.229 -1.543 -16.381 1.00 77.62 95 ASP A O 1
ATOM 793 N N . PHE A 1 96 ? 12.918 -2.293 -18.371 1.00 81.25 96 PHE A N 1
ATOM 794 C CA . PHE A 1 96 ? 11.722 -3.108 -18.629 1.00 81.25 96 PHE A CA 1
ATOM 795 C C . PHE A 1 96 ? 11.905 -4.608 -18.342 1.00 81.25 96 PHE A C 1
ATOM 797 O O . PHE A 1 96 ? 11.020 -5.420 -18.639 1.00 81.25 96 PHE A O 1
ATOM 804 N N . LEU A 1 97 ? 13.049 -5.011 -17.779 1.00 81.44 97 LEU A N 1
ATOM 805 C CA . LEU A 1 97 ? 13.337 -6.421 -17.517 1.00 81.44 97 LEU A CA 1
ATOM 806 C C . LEU A 1 97 ? 12.394 -6.984 -16.438 1.00 81.44 97 LEU A C 1
ATOM 808 O O . LEU A 1 97 ? 12.249 -6.415 -15.362 1.00 81.44 97 LEU A O 1
ATOM 812 N N . GLY A 1 98 ? 11.759 -8.126 -16.712 1.00 78.25 98 GLY A N 1
ATOM 813 C CA . GLY A 1 98 ? 10.833 -8.780 -15.776 1.00 78.25 98 GLY A CA 1
ATOM 814 C C . GLY A 1 98 ? 9.415 -8.193 -15.736 1.00 78.25 98 GLY A C 1
ATOM 815 O O . GLY A 1 98 ? 8.517 -8.863 -15.231 1.00 78.25 98 GLY A O 1
ATOM 816 N N . LEU A 1 99 ? 9.196 -7.007 -16.314 1.00 82.25 99 LEU A N 1
ATOM 817 C CA . LEU A 1 99 ? 7.867 -6.405 -16.473 1.00 82.25 99 LEU A CA 1
ATOM 818 C C . LEU A 1 99 ? 7.183 -6.861 -17.766 1.00 82.25 99 LEU A C 1
ATOM 820 O O . LEU A 1 99 ? 5.983 -7.121 -17.775 1.00 82.25 99 LEU A O 1
ATOM 824 N N . VAL A 1 100 ? 7.946 -6.989 -18.857 1.00 86.00 100 VAL A N 1
ATOM 825 C CA . VAL A 1 100 ? 7.393 -7.272 -20.189 1.00 86.00 100 VAL A CA 1
ATOM 826 C C . VAL A 1 100 ? 7.569 -8.746 -20.559 1.00 86.00 100 VAL A C 1
ATOM 828 O O . VAL A 1 100 ? 8.636 -9.345 -20.378 1.00 86.00 100 VAL A O 1
ATOM 831 N N . LYS A 1 101 ? 6.509 -9.335 -21.116 1.00 88.75 101 LYS A N 1
ATOM 832 C CA . LYS A 1 101 ? 6.486 -10.703 -21.645 1.00 88.75 101 LYS A CA 1
ATOM 833 C C . LYS A 1 101 ? 6.187 -10.687 -23.138 1.00 88.75 101 LYS A C 1
ATOM 835 O O . LYS A 1 101 ? 5.545 -9.777 -23.650 1.00 88.75 101 LYS A O 1
ATOM 840 N N . CYS A 1 102 ? 6.670 -11.704 -23.835 1.00 88.56 102 CYS A N 1
ATOM 841 C CA . CYS A 1 102 ? 6.379 -11.904 -25.245 1.00 88.56 102 CYS A CA 1
ATOM 842 C C . CYS A 1 102 ? 4.923 -12.355 -25.425 1.00 88.56 102 CYS A C 1
ATOM 844 O O . CYS A 1 102 ? 4.514 -13.328 -24.799 1.00 88.56 102 CYS A O 1
ATOM 846 N N . GLY A 1 103 ? 4.169 -11.686 -26.301 1.00 85.81 103 GLY A N 1
ATOM 847 C CA . GLY A 1 103 ? 2.776 -12.048 -26.591 1.00 85.81 103 GLY A CA 1
ATOM 848 C C . GLY A 1 103 ? 2.603 -13.353 -27.379 1.00 85.81 103 GLY A C 1
ATOM 849 O O . GLY A 1 103 ? 1.547 -13.960 -27.300 1.00 85.81 103 GLY A O 1
ATOM 850 N N . GLU A 1 104 ? 3.631 -13.804 -28.106 1.00 88.56 104 GLU A N 1
ATOM 851 C CA . GLU A 1 104 ? 3.565 -15.015 -28.943 1.00 88.56 104 GLU A CA 1
ATOM 852 C C . GLU A 1 104 ? 3.858 -16.288 -28.138 1.00 88.56 104 GLU A C 1
ATOM 854 O O . GLU A 1 104 ? 3.062 -17.216 -28.127 1.00 88.56 104 GLU A O 1
ATOM 859 N N . CYS A 1 105 ? 4.986 -16.329 -27.422 1.00 87.12 105 CYS A N 1
ATOM 860 C CA . CYS A 1 105 ? 5.410 -17.525 -26.680 1.00 87.12 105 CYS A CA 1
ATOM 861 C C . CYS A 1 105 ? 5.285 -17.396 -25.153 1.00 87.12 105 CYS A C 1
ATOM 863 O O . CYS A 1 105 ? 5.735 -18.277 -24.426 1.00 87.12 105 CYS A O 1
ATOM 865 N N . GLY A 1 106 ? 4.795 -16.267 -24.628 1.00 85.88 106 GLY A N 1
ATOM 866 C CA . GLY A 1 106 ? 4.683 -16.018 -23.182 1.00 85.88 106 GLY A CA 1
ATOM 867 C C . GLY A 1 106 ? 6.017 -15.872 -22.430 1.00 85.88 106 GLY A C 1
ATOM 868 O O . GLY A 1 106 ? 6.031 -15.570 -21.235 1.00 85.88 106 GLY A O 1
ATOM 869 N N . GLY A 1 107 ? 7.153 -16.068 -23.108 1.00 87.69 107 GLY A N 1
ATOM 870 C CA . GLY A 1 107 ? 8.484 -16.004 -22.512 1.00 87.69 107 GLY A CA 1
ATOM 871 C C . GLY A 1 107 ? 8.871 -14.599 -22.040 1.00 87.69 107 GLY A C 1
ATOM 872 O O . GLY A 1 107 ? 8.436 -13.588 -22.594 1.00 87.69 107 GLY A O 1
ATOM 873 N N . ALA A 1 108 ? 9.745 -14.529 -21.034 1.00 87.31 108 ALA A N 1
ATOM 874 C CA . ALA A 1 108 ? 10.285 -13.262 -20.547 1.00 87.31 108 ALA A CA 1
ATOM 875 C C . ALA A 1 108 ? 11.160 -12.577 -21.613 1.00 87.31 108 ALA A C 1
ATOM 877 O O . ALA A 1 108 ? 11.973 -13.232 -22.286 1.00 87.31 108 ALA A O 1
ATOM 878 N N . ILE A 1 109 ? 11.005 -11.257 -21.738 1.00 89.19 109 ILE A N 1
ATOM 879 C CA . ILE A 1 109 ? 11.838 -10.415 -22.598 1.00 89.19 109 ILE A CA 1
ATOM 880 C C . ILE A 1 109 ? 13.144 -10.077 -21.870 1.00 89.19 109 ILE A C 1
ATOM 882 O O . ILE A 1 109 ? 13.170 -9.817 -20.669 1.00 89.19 109 ILE A O 1
ATOM 886 N N . THR A 1 110 ? 14.248 -10.130 -22.610 1.00 87.94 110 THR A N 1
ATOM 887 C CA . THR A 1 110 ? 15.605 -9.782 -22.166 1.00 87.94 110 THR A CA 1
ATOM 888 C C . THR A 1 110 ? 16.114 -8.595 -22.985 1.00 87.94 110 THR A C 1
ATOM 890 O O . THR A 1 110 ? 15.583 -8.333 -24.060 1.00 87.94 110 THR A O 1
ATOM 893 N N . ALA A 1 111 ? 17.128 -7.882 -22.501 1.00 89.06 111 ALA A N 1
ATOM 894 C CA . ALA A 1 111 ? 17.709 -6.733 -23.187 1.00 89.06 111 ALA A CA 1
ATOM 895 C C . ALA A 1 111 ? 19.202 -6.925 -23.479 1.00 89.06 111 ALA A C 1
ATOM 897 O O . ALA A 1 111 ? 19.897 -7.636 -22.751 1.00 89.06 111 ALA A O 1
ATOM 898 N N . GLU A 1 112 ? 19.672 -6.277 -24.540 1.00 86.81 112 GLU A N 1
ATOM 899 C CA . GLU A 1 112 ? 21.067 -6.221 -24.970 1.00 86.81 112 GLU A CA 1
ATOM 900 C C . GLU A 1 112 ? 21.466 -4.770 -25.248 1.00 86.81 112 GLU A C 1
ATOM 902 O O . GLU A 1 112 ? 20.689 -3.996 -25.810 1.00 86.81 112 GLU A O 1
ATOM 907 N N . MET A 1 113 ? 22.684 -4.402 -24.847 1.00 86.75 113 MET A N 1
ATOM 908 C CA . MET A 1 113 ? 23.250 -3.074 -25.074 1.00 86.75 113 MET A CA 1
ATOM 909 C C . MET A 1 113 ? 24.368 -3.169 -26.110 1.00 86.75 113 MET A C 1
ATOM 911 O O . MET A 1 113 ? 25.306 -3.945 -25.942 1.00 86.75 113 MET A O 1
ATOM 915 N N . HIS A 1 114 ? 24.272 -2.367 -27.166 1.00 85.81 114 HIS A N 1
ATOM 916 C CA . HIS A 1 114 ? 25.260 -2.294 -28.234 1.00 85.81 114 HIS A CA 1
ATOM 917 C C . HIS A 1 114 ? 25.864 -0.894 -28.287 1.00 85.81 114 HIS A C 1
ATOM 919 O O . HIS A 1 114 ? 25.167 0.086 -28.554 1.00 85.81 114 HIS A O 1
ATOM 925 N N . THR A 1 115 ? 27.172 -0.804 -28.081 1.00 87.12 115 THR A N 1
ATOM 926 C CA . THR A 1 115 ? 27.917 0.454 -28.145 1.00 87.12 115 THR A CA 1
ATOM 927 C C . THR A 1 115 ? 28.580 0.587 -29.513 1.00 87.12 115 THR A C 1
ATOM 929 O O . THR A 1 115 ? 29.357 -0.274 -29.923 1.00 87.12 115 THR A O 1
ATOM 932 N N . LYS A 1 116 ? 28.285 1.670 -30.236 1.00 87.38 116 LYS A N 1
ATOM 933 C CA . LYS A 1 116 ? 28.864 1.968 -31.551 1.00 87.38 116 LYS A CA 1
ATOM 934 C C . LYS A 1 116 ? 29.662 3.265 -31.492 1.00 87.38 116 LYS A C 1
ATOM 936 O O . LYS A 1 116 ? 29.116 4.319 -31.173 1.00 87.38 116 LYS A O 1
ATOM 941 N N . ASN A 1 117 ? 30.944 3.189 -31.841 1.00 88.31 117 ASN A N 1
ATOM 942 C CA . ASN A 1 117 ? 31.809 4.359 -31.971 1.00 88.31 117 ASN A CA 1
ATOM 943 C C . ASN A 1 117 ? 31.842 4.838 -33.433 1.00 88.31 117 ASN A C 1
ATOM 945 O O . ASN A 1 117 ? 32.264 4.117 -34.340 1.00 88.31 117 ASN A O 1
ATOM 949 N N . TYR A 1 118 ? 31.387 6.067 -33.657 1.00 87.62 118 TYR A N 1
ATOM 950 C CA . TYR A 1 118 ? 31.451 6.759 -34.935 1.00 87.62 118 TYR A CA 1
ATOM 951 C C . TYR A 1 118 ? 32.782 7.505 -35.056 1.00 87.62 118 TYR A C 1
ATOM 953 O O . TYR A 1 118 ? 32.891 8.665 -34.658 1.00 87.62 118 TYR A O 1
ATOM 961 N N . LYS A 1 119 ? 33.771 6.847 -35.677 1.00 83.06 119 LYS A N 1
ATOM 962 C CA . LYS A 1 119 ? 35.142 7.364 -35.867 1.00 83.06 119 LYS A CA 1
ATOM 963 C C . LYS A 1 119 ? 35.195 8.755 -36.515 1.00 83.06 119 LYS A C 1
ATOM 965 O O . LYS A 1 119 ? 35.998 9.582 -36.113 1.00 83.06 119 LYS A O 1
ATOM 970 N N . ARG A 1 120 ? 34.302 9.038 -37.473 1.00 82.06 120 ARG A N 1
ATOM 971 C CA . ARG A 1 120 ? 34.243 10.324 -38.200 1.00 82.06 120 ARG A CA 1
ATOM 972 C C . ARG A 1 120 ? 33.892 11.521 -37.308 1.00 82.06 120 ARG A C 1
ATOM 974 O O . ARG A 1 120 ? 34.295 12.636 -37.598 1.00 82.06 120 ARG A O 1
ATOM 981 N N . THR A 1 121 ? 33.118 11.299 -36.252 1.00 82.50 121 THR A N 1
ATOM 982 C CA . THR A 1 121 ? 32.626 12.348 -35.340 1.00 82.50 121 THR A CA 1
ATOM 983 C C . THR A 1 121 ? 33.128 12.151 -33.910 1.00 82.50 121 THR A C 1
ATOM 985 O O . THR A 1 121 ? 32.627 12.806 -33.004 1.00 82.50 121 THR A O 1
ATOM 988 N N . ASN A 1 122 ? 34.050 11.201 -33.700 1.00 84.56 122 ASN A N 1
ATOM 989 C CA . ASN A 1 122 ? 34.531 10.724 -32.401 1.00 84.56 122 ASN A CA 1
ATOM 990 C C . ASN A 1 122 ? 33.415 10.544 -31.347 1.00 84.56 122 ASN A C 1
ATOM 992 O O . ASN A 1 122 ? 33.576 10.880 -30.176 1.00 84.56 122 ASN A O 1
ATOM 996 N N . ARG A 1 123 ? 32.243 10.060 -31.782 1.00 85.56 123 ARG A N 1
ATOM 997 C CA . ARG A 1 123 ? 31.042 9.956 -30.942 1.00 85.56 123 ARG A CA 1
ATOM 998 C C . ARG A 1 123 ? 30.732 8.499 -30.654 1.00 85.56 123 ARG A C 1
ATOM 1000 O O . ARG A 1 123 ? 30.504 7.725 -31.580 1.00 85.56 123 ARG A O 1
ATOM 1007 N N . THR A 1 124 ? 30.620 8.156 -29.381 1.00 86.50 124 THR A N 1
ATOM 1008 C CA . THR A 1 124 ? 30.124 6.851 -28.936 1.00 86.50 124 THR A CA 1
ATOM 1009 C C . THR A 1 124 ? 28.622 6.942 -28.678 1.00 86.50 124 THR A C 1
ATOM 1011 O O . THR A 1 124 ? 28.165 7.848 -27.984 1.00 86.50 124 THR A O 1
ATOM 1014 N N . VAL A 1 125 ? 27.841 6.042 -29.277 1.00 86.50 125 VAL A N 1
ATOM 1015 C CA . VAL A 1 125 ? 26.385 5.956 -29.091 1.00 86.50 125 VAL A CA 1
ATOM 1016 C C . VAL A 1 125 ? 26.027 4.558 -28.616 1.00 86.50 125 VAL A C 1
ATOM 1018 O O . VAL A 1 125 ? 26.491 3.568 -29.183 1.00 86.50 125 VAL A O 1
ATOM 1021 N N . GLU A 1 126 ? 25.185 4.486 -27.595 1.00 86.50 126 GLU A N 1
ATOM 1022 C CA . GLU A 1 126 ? 24.680 3.238 -27.034 1.00 86.50 126 GLU A CA 1
ATOM 1023 C C . GLU A 1 126 ? 23.241 3.001 -27.492 1.00 86.50 126 GLU A C 1
ATOM 1025 O O . GLU A 1 126 ? 22.405 3.906 -27.459 1.00 86.50 126 GLU A O 1
ATOM 1030 N N . TYR A 1 127 ? 22.960 1.776 -27.926 1.00 86.38 127 TYR A N 1
ATOM 1031 C CA . TYR A 1 127 ? 21.636 1.324 -28.337 1.00 86.38 127 TYR A CA 1
ATOM 1032 C C . TYR A 1 127 ? 21.195 0.182 -27.428 1.00 86.38 127 TYR A C 1
ATOM 1034 O O . TYR A 1 127 ? 21.961 -0.753 -27.197 1.00 86.38 127 TYR A O 1
ATOM 1042 N N . VAL A 1 128 ? 19.963 0.247 -26.929 1.00 88.88 128 VAL A N 1
ATOM 1043 C CA . VAL A 1 128 ? 19.388 -0.786 -26.061 1.00 88.88 128 VAL A CA 1
ATOM 1044 C C . VAL A 1 128 ? 18.242 -1.454 -26.800 1.00 88.88 128 VAL A C 1
ATOM 1046 O O . VAL A 1 128 ? 17.215 -0.826 -27.050 1.00 88.88 128 VAL A O 1
ATOM 1049 N N . TYR A 1 129 ? 18.410 -2.736 -27.108 1.00 89.56 129 TYR A N 1
ATOM 1050 C CA . TYR A 1 129 ? 17.393 -3.540 -27.772 1.00 89.56 129 TYR A CA 1
ATOM 1051 C C . TYR A 1 129 ? 16.834 -4.585 -26.822 1.00 89.56 129 TYR A C 1
ATOM 1053 O O . TYR A 1 129 ? 17.554 -5.186 -26.029 1.00 89.56 129 TYR A O 1
ATOM 1061 N N . TYR A 1 130 ? 15.542 -4.840 -26.945 1.00 90.19 130 TYR A N 1
ATOM 1062 C CA . TYR A 1 130 ? 14.829 -5.866 -26.210 1.00 90.19 130 TYR A CA 1
ATOM 1063 C C . TYR A 1 130 ? 14.452 -7.003 -27.152 1.00 90.19 130 TYR A C 1
ATOM 1065 O O . TYR A 1 130 ? 14.029 -6.781 -28.287 1.00 90.19 130 TYR A O 1
ATOM 1073 N N . ARG A 1 131 ? 14.589 -8.238 -26.676 1.00 89.62 131 ARG A N 1
ATOM 1074 C CA . ARG A 1 131 ? 14.266 -9.447 -27.433 1.00 89.62 131 ARG A CA 1
ATOM 1075 C C . ARG A 1 131 ? 13.590 -10.491 -26.564 1.00 89.62 131 ARG A C 1
ATOM 1077 O O . ARG A 1 131 ? 13.843 -10.598 -25.363 1.00 89.62 131 ARG A O 1
ATOM 1084 N N . CYS A 1 132 ? 12.783 -11.334 -27.191 1.00 89.56 132 CYS A N 1
ATOM 1085 C CA . CYS A 1 132 ? 12.303 -12.539 -26.538 1.00 89.56 132 CYS A CA 1
ATOM 1086 C C . CYS A 1 132 ? 13.468 -13.511 -26.283 1.00 89.56 132 CYS A C 1
ATOM 1088 O O . CYS A 1 132 ? 14.332 -13.694 -27.138 1.00 89.56 132 CYS A O 1
ATOM 1090 N N . SER A 1 133 ? 13.469 -14.173 -25.124 1.00 85.06 133 SER A N 1
ATOM 1091 C CA . SER A 1 133 ? 14.421 -15.250 -24.821 1.00 85.06 133 SER A CA 1
ATOM 1092 C C . SER A 1 133 ? 14.183 -16.534 -25.629 1.00 85.06 133 SER A C 1
ATOM 1094 O O . SER A 1 133 ? 15.056 -17.396 -25.646 1.00 85.06 133 SER A O 1
ATOM 1096 N N . LYS A 1 134 ? 13.013 -16.668 -26.276 1.00 85.31 134 LYS A N 1
ATOM 1097 C CA . LYS A 1 134 ? 12.581 -17.823 -27.089 1.00 85.31 134 LYS A CA 1
ATOM 1098 C C . LYS A 1 134 ? 12.675 -19.178 -26.368 1.00 85.31 134 LYS A C 1
ATOM 1100 O O . LYS A 1 134 ? 12.797 -20.218 -26.997 1.00 85.31 134 LYS A O 1
ATOM 1105 N N . LYS A 1 135 ? 12.613 -19.171 -25.032 1.00 80.56 135 LYS A N 1
ATOM 1106 C CA . LYS A 1 135 ? 12.755 -20.380 -24.200 1.00 80.56 135 LYS A CA 1
ATOM 1107 C C . LYS A 1 135 ? 11.478 -21.210 -24.059 1.00 80.56 135 LYS A C 1
ATOM 1109 O O . LYS A 1 135 ? 11.566 -22.352 -23.638 1.00 80.56 135 LYS A O 1
ATOM 1114 N N . MET A 1 136 ? 10.317 -20.628 -24.356 1.00 78.56 136 MET A N 1
ATOM 1115 C CA . MET A 1 136 ? 8.999 -21.240 -24.125 1.00 78.56 136 MET A CA 1
ATOM 1116 C C . MET A 1 136 ? 8.340 -21.768 -25.412 1.00 78.56 136 MET A C 1
ATOM 1118 O O . MET A 1 136 ? 7.159 -22.089 -25.400 1.00 78.56 136 MET A O 1
ATOM 1122 N N . GLY A 1 137 ? 9.084 -21.852 -26.522 1.00 79.81 137 GLY A N 1
ATOM 1123 C CA . GLY A 1 137 ? 8.597 -22.377 -27.802 1.00 79.81 137 GLY A CA 1
ATOM 1124 C C . GLY A 1 137 ? 9.107 -21.594 -29.014 1.00 79.81 137 GLY A C 1
ATOM 1125 O O . GLY A 1 137 ? 9.925 -20.676 -28.884 1.00 79.81 137 GLY A O 1
ATOM 1126 N N . ASN A 1 138 ? 8.605 -21.946 -30.202 1.00 83.12 138 ASN A N 1
ATOM 1127 C CA . ASN A 1 138 ? 8.909 -21.245 -31.448 1.00 83.12 138 ASN A CA 1
ATOM 1128 C C . ASN A 1 138 ? 8.358 -19.814 -31.386 1.00 83.12 138 ASN A C 1
ATOM 1130 O O . ASN A 1 138 ? 7.174 -19.602 -31.153 1.00 83.12 138 ASN A O 1
ATOM 1134 N N . CYS A 1 139 ? 9.238 -18.831 -31.566 1.00 85.94 139 CYS A N 1
ATOM 1135 C CA . CYS A 1 139 ? 8.902 -17.415 -31.461 1.00 85.94 139 CYS A CA 1
ATOM 1136 C C . CYS A 1 139 ? 9.539 -16.642 -32.619 1.00 85.94 139 CYS A C 1
ATOM 1138 O O . CYS A 1 139 ? 10.773 -16.602 -32.762 1.00 85.94 139 CYS A O 1
ATOM 1140 N N . SER A 1 140 ? 8.688 -16.030 -33.441 1.00 88.38 140 SER A N 1
ATOM 1141 C CA . SER A 1 140 ? 9.065 -15.252 -34.623 1.00 88.38 140 SER A CA 1
ATOM 1142 C C . SER A 1 140 ? 9.323 -13.770 -34.319 1.00 88.38 140 SER A C 1
ATOM 1144 O O . SER A 1 140 ? 9.840 -13.051 -35.177 1.00 88.38 140 SER A O 1
ATOM 1146 N N . GLN A 1 141 ? 9.054 -13.321 -33.084 1.00 86.12 141 GLN A N 1
ATOM 1147 C CA . GLN A 1 141 ? 9.289 -11.937 -32.661 1.00 86.12 141 GLN A CA 1
ATOM 1148 C C . GLN A 1 141 ? 10.713 -11.439 -32.949 1.00 86.12 141 GLN A C 1
ATOM 1150 O O . GLN A 1 141 ? 11.717 -12.113 -32.671 1.00 86.12 141 GLN A O 1
ATOM 1155 N N . LYS A 1 142 ? 10.773 -10.205 -33.464 1.00 87.44 142 LYS A N 1
ATOM 1156 C CA . LYS A 1 142 ? 12.003 -9.458 -33.752 1.00 87.44 142 LYS A CA 1
ATOM 1157 C C . LYS A 1 142 ? 12.487 -8.684 -32.522 1.00 87.44 142 LYS A C 1
ATOM 1159 O O . LYS A 1 142 ? 11.831 -8.635 -31.484 1.00 87.44 142 LYS A O 1
ATOM 1164 N N . TYR A 1 143 ? 13.665 -8.089 -32.661 1.00 89.31 143 TYR A N 1
ATOM 1165 C CA . TYR A 1 143 ? 14.217 -7.159 -31.686 1.00 89.31 143 TYR A CA 1
ATOM 1166 C C . TYR A 1 143 ? 13.449 -5.840 -31.747 1.00 89.31 143 TYR A C 1
ATOM 1168 O O . TYR A 1 143 ? 13.111 -5.369 -32.833 1.00 89.31 143 TYR A O 1
ATOM 1176 N N . ILE A 1 144 ? 13.197 -5.252 -30.584 1.00 89.62 144 ILE A N 1
ATOM 1177 C CA . ILE A 1 144 ? 12.463 -3.996 -30.442 1.00 89.62 144 ILE A CA 1
ATOM 1178 C C . ILE A 1 144 ? 13.379 -2.985 -29.752 1.00 89.62 144 ILE A C 1
ATOM 1180 O O . ILE A 1 144 ? 14.056 -3.315 -28.778 1.00 89.62 144 ILE A O 1
ATOM 1184 N N . ASP A 1 145 ? 13.427 -1.759 -30.267 1.00 88.62 145 ASP A N 1
ATOM 1185 C CA . ASP A 1 145 ? 14.201 -0.671 -29.664 1.00 88.62 145 ASP A CA 1
ATOM 1186 C C . ASP A 1 145 ? 13.545 -0.189 -28.357 1.00 88.62 145 ASP A C 1
ATOM 1188 O O . ASP A 1 145 ? 12.317 -0.205 -28.217 1.00 88.62 145 ASP A O 1
ATOM 1192 N N . LYS A 1 146 ? 14.352 0.284 -27.399 1.00 87.25 146 LYS A N 1
ATOM 1193 C CA . LYS A 1 146 ? 13.882 0.782 -26.093 1.00 87.25 146 LYS A CA 1
ATOM 1194 C C . LYS A 1 146 ? 12.750 1.804 -26.233 1.00 87.25 146 LYS A C 1
ATOM 1196 O O . LYS A 1 146 ? 11.777 1.744 -25.484 1.00 87.25 146 LYS A O 1
ATOM 1201 N N . LYS A 1 147 ? 12.869 2.715 -27.203 1.00 86.12 147 LYS A N 1
ATOM 1202 C CA . LYS A 1 147 ? 11.896 3.791 -27.448 1.00 86.12 147 LYS A CA 1
ATOM 1203 C C . LYS A 1 147 ? 10.512 3.266 -27.818 1.00 86.12 147 LYS A C 1
ATOM 1205 O O . LYS A 1 147 ? 9.510 3.854 -27.419 1.00 86.12 147 LYS A O 1
ATOM 1210 N N . GLU A 1 148 ? 10.452 2.164 -28.559 1.00 87.81 148 GLU A N 1
ATOM 1211 C CA . GLU A 1 148 ? 9.181 1.597 -29.004 1.00 87.81 148 GLU A CA 1
ATOM 1212 C C . GLU A 1 148 ? 8.455 0.898 -27.847 1.00 87.81 148 GLU A C 1
ATOM 1214 O O . GLU A 1 148 ? 7.248 1.064 -27.686 1.00 87.81 148 GLU A O 1
ATOM 1219 N N . ILE A 1 149 ? 9.190 0.205 -26.967 1.00 87.00 149 ILE A N 1
ATOM 1220 C CA . ILE A 1 149 ? 8.609 -0.362 -25.737 1.00 87.00 149 ILE A CA 1
ATOM 1221 C C . ILE A 1 149 ? 8.131 0.745 -24.799 1.00 87.00 149 ILE A C 1
ATOM 1223 O O . ILE A 1 149 ? 7.033 0.652 -24.256 1.00 87.00 149 ILE A O 1
ATOM 1227 N N . GLU A 1 150 ? 8.916 1.812 -24.638 1.00 86.38 150 GLU A N 1
ATOM 1228 C CA . GLU A 1 150 ? 8.517 2.961 -23.823 1.00 86.38 150 GLU A CA 1
ATOM 1229 C C . GLU A 1 150 ? 7.218 3.590 -24.346 1.00 86.38 150 GLU A C 1
ATOM 1231 O O . GLU A 1 150 ? 6.326 3.914 -23.563 1.00 86.38 150 GLU A O 1
ATOM 1236 N N . LYS A 1 151 ? 7.070 3.701 -25.670 1.00 86.88 151 LYS A N 1
ATOM 1237 C CA . LYS A 1 151 ? 5.849 4.198 -26.311 1.00 86.88 151 LYS A CA 1
ATOM 1238 C C . LYS A 1 151 ? 4.641 3.296 -26.035 1.00 86.88 151 LYS A C 1
ATOM 1240 O O . LYS A 1 151 ? 3.592 3.807 -25.650 1.00 86.88 151 LYS A O 1
ATOM 1245 N N . GLN A 1 152 ? 4.783 1.978 -26.187 1.00 87.12 152 GLN A N 1
ATOM 1246 C CA . GLN A 1 152 ? 3.703 1.020 -25.897 1.00 87.12 152 GLN A CA 1
ATOM 1247 C C . GLN A 1 152 ? 3.293 1.044 -24.419 1.00 87.12 152 GLN A C 1
ATOM 1249 O O . GLN A 1 152 ? 2.104 0.991 -24.091 1.00 87.12 152 GLN A O 1
ATOM 1254 N N . LEU A 1 153 ? 4.271 1.168 -23.517 1.00 86.25 153 LEU A N 1
ATOM 1255 C CA . LEU A 1 153 ? 4.014 1.276 -22.087 1.00 86.25 153 LEU A CA 1
ATOM 1256 C C . LEU A 1 153 ? 3.292 2.586 -21.753 1.00 86.25 153 LEU A C 1
ATOM 1258 O O . LEU A 1 153 ? 2.300 2.551 -21.031 1.00 86.25 153 LEU A O 1
ATOM 1262 N N . LYS A 1 154 ? 3.730 3.722 -22.316 1.00 86.31 154 LYS A N 1
ATOM 1263 C CA . LYS A 1 154 ? 3.064 5.024 -22.142 1.00 86.31 154 LYS A CA 1
ATOM 1264 C C . LYS A 1 154 ? 1.609 4.978 -22.590 1.00 86.31 154 LYS A C 1
ATOM 1266 O O . LYS A 1 154 ? 0.749 5.442 -21.853 1.00 86.31 154 LYS A O 1
ATOM 1271 N N . ASP A 1 155 ? 1.321 4.380 -23.743 1.00 87.56 155 ASP A N 1
ATOM 1272 C CA . ASP A 1 155 ? -0.058 4.221 -24.220 1.00 87.56 155 ASP A CA 1
ATOM 1273 C C . ASP A 1 155 ? -0.911 3.373 -23.264 1.00 87.56 155 ASP A C 1
ATOM 1275 O O . ASP A 1 155 ? -2.024 3.748 -22.894 1.00 87.56 155 ASP A O 1
ATOM 1279 N N . THR A 1 156 ? -0.361 2.251 -22.800 1.00 87.62 156 THR A N 1
ATOM 1280 C CA . THR A 1 156 ? -1.055 1.358 -21.862 1.00 87.62 156 THR A CA 1
ATOM 1281 C C . THR A 1 156 ? -1.338 2.059 -20.531 1.00 87.62 156 THR A C 1
ATOM 1283 O O . THR A 1 156 ? -2.453 1.983 -20.015 1.00 87.62 156 THR A O 1
ATOM 1286 N N . VAL A 1 157 ? -0.356 2.788 -19.994 1.00 86.94 157 VAL A N 1
ATOM 1287 C CA . VAL A 1 157 ? -0.509 3.560 -18.754 1.00 86.94 157 VAL A CA 1
ATOM 1288 C C . VAL A 1 157 ? -1.497 4.709 -18.948 1.00 86.94 157 VAL A C 1
ATOM 1290 O O . VAL A 1 157 ? -2.327 4.922 -18.073 1.00 86.94 157 VAL A O 1
ATOM 1293 N N . LEU A 1 158 ? -1.483 5.408 -20.090 1.00 86.69 158 LEU A N 1
ATOM 1294 C CA . LEU A 1 158 ? -2.459 6.462 -20.391 1.00 86.69 158 LEU A CA 1
ATOM 1295 C C . LEU A 1 158 ? -3.890 5.929 -20.383 1.00 86.69 158 LEU A C 1
ATOM 1297 O O . LEU A 1 158 ? -4.757 6.569 -19.790 1.00 86.69 158 LEU A O 1
ATOM 1301 N N . ARG A 1 159 ? -4.127 4.757 -20.984 1.00 86.12 159 ARG A N 1
ATOM 1302 C CA . ARG A 1 159 ? -5.447 4.109 -20.992 1.00 86.12 159 ARG A CA 1
ATOM 1303 C C . ARG A 1 159 ? -5.937 3.726 -19.598 1.00 86.12 159 ARG A C 1
ATOM 1305 O O . ARG A 1 159 ? -7.134 3.792 -19.348 1.00 86.12 159 ARG A O 1
ATOM 1312 N N . ALA A 1 160 ? -5.028 3.349 -18.703 1.00 84.75 160 ALA A N 1
ATOM 1313 C CA . ALA A 1 160 ? -5.347 3.033 -17.311 1.00 84.75 160 ALA A CA 1
ATOM 1314 C C . ALA A 1 160 ? -5.325 4.263 -16.376 1.00 84.75 160 ALA A C 1
ATOM 1316 O O . ALA A 1 160 ? -5.683 4.151 -15.206 1.00 84.75 160 ALA A O 1
ATOM 1317 N N . SER A 1 161 ? -4.877 5.425 -16.862 1.00 87.25 161 SER A N 1
ATOM 1318 C CA . SER A 1 161 ? -4.713 6.636 -16.056 1.00 87.25 161 SER A CA 1
ATOM 1319 C C . SER A 1 161 ? -5.999 7.447 -15.937 1.00 87.25 161 SER A C 1
ATOM 1321 O O . SER A 1 161 ? -6.870 7.398 -16.807 1.00 87.25 161 SER A O 1
ATOM 1323 N N . LEU A 1 162 ? -6.085 8.262 -14.886 1.00 87.19 162 LEU A N 1
ATOM 1324 C CA . LEU A 1 162 ? -7.239 9.121 -14.651 1.00 87.19 162 LEU A CA 1
ATOM 1325 C C . LEU A 1 162 ? -6.936 10.575 -15.057 1.00 87.19 162 LEU A C 1
ATOM 1327 O O . LEU A 1 162 ? -5.935 11.138 -14.602 1.00 87.19 162 LEU A O 1
ATOM 1331 N N . PRO A 1 163 ? -7.780 11.227 -15.883 1.00 87.56 163 PRO A N 1
ATOM 1332 C CA . PRO A 1 163 ? -7.566 12.622 -16.240 1.00 87.56 163 PRO A CA 1
ATOM 1333 C C . PRO A 1 163 ? -7.750 13.545 -15.019 1.00 87.56 163 PRO A C 1
ATOM 1335 O O . PRO A 1 163 ? -8.592 13.264 -14.161 1.00 87.56 163 PRO A O 1
ATOM 1338 N N . PRO A 1 164 ? -7.045 14.696 -14.951 1.00 87.12 164 PRO A N 1
ATOM 1339 C CA . PRO A 1 164 ? -7.057 15.573 -13.774 1.00 87.12 164 PRO A CA 1
ATOM 1340 C C . PRO A 1 164 ? -8.449 16.050 -13.352 1.00 87.12 164 PRO A C 1
ATOM 1342 O O . PRO A 1 164 ? -8.740 16.154 -12.164 1.00 87.12 164 PRO A O 1
ATOM 1345 N N . PHE A 1 165 ? -9.327 16.303 -14.325 1.00 89.56 165 PHE A N 1
ATOM 1346 C CA . PHE A 1 165 ? -10.708 16.704 -14.064 1.00 89.56 165 PHE A CA 1
ATOM 1347 C C . PHE A 1 165 ? -11.516 15.606 -13.356 1.00 89.56 165 PHE A C 1
ATOM 1349 O O . PHE A 1 165 ? -12.251 15.899 -12.415 1.00 89.56 165 PHE A O 1
ATOM 1356 N N . ALA A 1 166 ? -11.360 14.347 -13.776 1.00 89.62 166 ALA A N 1
ATOM 1357 C CA . ALA A 1 166 ? -12.047 13.222 -13.148 1.00 89.62 166 ALA A CA 1
ATOM 1358 C C . ALA A 1 166 ? -11.479 12.933 -11.752 1.00 89.62 166 ALA A C 1
ATOM 1360 O O . ALA A 1 166 ? -12.251 12.718 -10.825 1.00 89.62 166 ALA A O 1
ATOM 1361 N N . ALA A 1 167 ? -10.154 13.026 -11.581 1.00 90.50 167 ALA A N 1
ATOM 1362 C CA . ALA A 1 167 ? -9.507 12.878 -10.275 1.00 90.50 167 ALA A CA 1
ATOM 1363 C C . ALA A 1 167 ? -10.041 13.892 -9.254 1.00 90.50 167 ALA A C 1
ATOM 1365 O O . ALA A 1 167 ? -10.415 13.511 -8.149 1.00 90.50 167 ALA A O 1
ATOM 1366 N N . LYS A 1 168 ? -10.153 15.169 -9.648 1.00 91.56 168 LYS A N 1
ATOM 1367 C CA . LYS A 1 168 ? -10.715 16.214 -8.784 1.00 91.56 168 LYS A CA 1
ATOM 1368 C C . LYS A 1 168 ? -12.159 15.900 -8.379 1.00 91.56 168 LYS A C 1
ATOM 1370 O O . LYS A 1 168 ? -12.477 15.969 -7.198 1.00 91.56 168 LYS A O 1
ATOM 1375 N N . LYS A 1 169 ? -13.009 15.501 -9.334 1.00 93.69 169 LYS A N 1
ATOM 1376 C CA . LYS A 1 169 ? -14.401 15.121 -9.043 1.00 93.69 169 LYS A CA 1
ATOM 1377 C C . LYS A 1 169 ? -14.510 13.921 -8.102 1.00 93.69 169 LYS A C 1
ATOM 1379 O O . LYS A 1 169 ? -15.355 13.938 -7.219 1.00 93.69 169 LYS A O 1
ATOM 1384 N N . PHE A 1 170 ? -13.670 12.901 -8.270 1.00 91.94 170 PHE A N 1
ATOM 1385 C CA . PHE A 1 170 ? -13.681 11.734 -7.385 1.00 91.94 170 PHE A CA 1
ATOM 1386 C C . PHE A 1 170 ? -13.286 12.079 -5.952 1.00 91.94 170 PHE A C 1
ATOM 1388 O O . PHE A 1 170 ? -13.926 11.584 -5.032 1.00 91.94 170 PHE A O 1
ATOM 1395 N N . LEU A 1 171 ? -12.296 12.954 -5.755 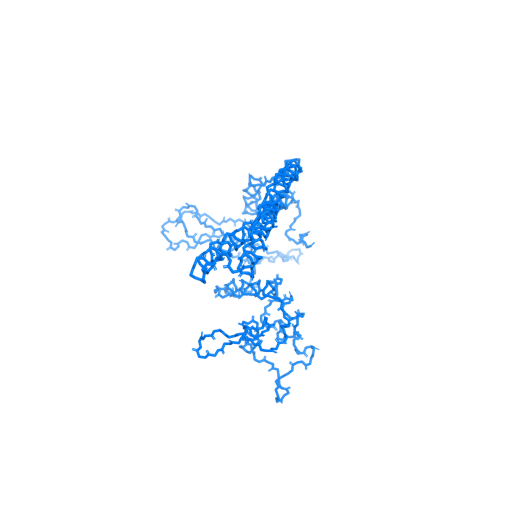1.00 90.88 171 LEU A N 1
ATOM 1396 C CA . LEU A 1 171 ? -11.942 13.432 -4.416 1.00 90.88 171 LEU A CA 1
ATOM 1397 C C . LEU A 1 171 ? -13.083 14.252 -3.795 1.00 90.88 171 LEU A C 1
ATOM 1399 O O . LEU A 1 171 ? -13.454 14.008 -2.654 1.00 90.88 171 LEU A O 1
ATOM 1403 N N . GLU A 1 172 ? -13.709 15.146 -4.567 1.00 92.25 172 GLU A N 1
ATOM 1404 C CA . GLU A 1 172 ? -14.870 15.920 -4.101 1.00 92.25 172 GLU A CA 1
ATOM 1405 C C . GLU A 1 172 ? -16.067 15.030 -3.717 1.00 92.25 172 GLU A C 1
ATOM 1407 O O . GLU A 1 172 ? -16.797 15.347 -2.777 1.00 92.25 172 GLU A O 1
ATOM 1412 N N . TRP A 1 173 ? -16.306 13.933 -4.442 1.00 92.06 173 TRP A N 1
ATOM 1413 C CA . TRP A 1 173 ? -17.350 12.963 -4.096 1.00 92.06 173 TRP A CA 1
ATOM 1414 C C . TRP A 1 173 ? -16.986 12.155 -2.855 1.00 92.06 173 TRP A C 1
ATOM 1416 O O . TRP A 1 173 ? -17.821 12.028 -1.966 1.00 92.06 173 TRP A O 1
ATOM 1426 N N . ALA A 1 174 ? -15.738 11.702 -2.745 1.00 90.25 174 ALA A N 1
ATOM 1427 C CA . ALA A 1 174 ? -15.269 10.970 -1.576 1.00 90.25 174 ALA A CA 1
ATOM 1428 C C . ALA A 1 174 ? -15.367 11.804 -0.288 1.00 90.25 174 ALA A C 1
ATOM 1430 O O . ALA A 1 174 ? -15.835 11.300 0.728 1.00 90.25 174 ALA A O 1
ATOM 1431 N N . ASP A 1 175 ? -15.022 13.094 -0.338 1.00 88.31 175 ASP A N 1
ATOM 1432 C CA . ASP A 1 175 ? -15.157 13.999 0.812 1.00 88.31 175 ASP A CA 1
ATOM 1433 C C . ASP A 1 175 ? -16.626 14.213 1.215 1.00 88.31 175 ASP A C 1
ATOM 1435 O O . ASP A 1 175 ? -16.953 14.297 2.406 1.00 88.31 175 ASP A O 1
ATOM 1439 N N . LYS A 1 176 ? -17.536 14.289 0.234 1.00 90.25 176 LYS A N 1
ATOM 1440 C CA . LYS A 1 176 ? -18.982 14.381 0.491 1.00 90.25 176 LYS A CA 1
ATOM 1441 C C . LYS A 1 176 ? -19.520 13.108 1.131 1.00 90.25 176 LYS A C 1
ATOM 1443 O O . LYS A 1 176 ? -20.249 13.210 2.119 1.00 90.25 176 LYS A O 1
ATOM 1448 N N . ASP A 1 177 ? -19.151 11.946 0.606 1.00 88.50 177 ASP A N 1
ATOM 1449 C CA . ASP A 1 177 ? -19.588 10.652 1.129 1.00 88.50 177 ASP A CA 1
ATOM 1450 C C . ASP A 1 177 ? -19.044 10.432 2.545 1.00 88.50 177 ASP A C 1
ATOM 1452 O O . ASP A 1 177 ? -19.817 10.126 3.452 1.00 88.50 177 ASP A O 1
ATOM 1456 N N . ALA A 1 178 ? -17.763 10.733 2.782 1.00 86.62 178 ALA A N 1
ATOM 1457 C CA . ALA A 1 178 ? -17.156 10.683 4.111 1.00 86.62 178 ALA A CA 1
ATOM 1458 C C . ALA A 1 178 ? -17.855 11.622 5.109 1.00 86.62 178 ALA A C 1
ATOM 1460 O O . ALA A 1 178 ? -18.097 11.258 6.262 1.00 86.62 178 ALA A O 1
ATOM 1461 N N . SER A 1 179 ? -18.229 12.830 4.677 1.00 85.62 179 SER A N 1
ATOM 1462 C CA . SER A 1 179 ? -18.965 13.778 5.522 1.00 85.62 179 SER A CA 1
ATOM 1463 C C . SER A 1 179 ? -20.363 13.263 5.881 1.00 85.62 179 SER A C 1
ATOM 1465 O O . SER A 1 179 ? -20.783 13.381 7.034 1.00 85.62 179 SER A O 1
ATOM 1467 N N . GLN A 1 180 ? -21.079 12.661 4.925 1.00 86.50 180 GLN A N 1
ATOM 1468 C CA . GLN A 1 180 ? -22.389 12.049 5.173 1.00 86.50 180 GLN A CA 1
ATOM 1469 C C . GLN A 1 180 ? -22.288 10.822 6.083 1.00 86.50 180 GLN A C 1
ATOM 1471 O O . GLN A 1 180 ? -23.109 10.646 6.984 1.00 86.50 180 GLN A O 1
ATOM 1476 N N . GLU A 1 181 ? -21.285 9.977 5.872 1.00 84.00 181 GLU A N 1
ATOM 1477 C CA . GLU A 1 181 ? -21.048 8.782 6.676 1.00 84.00 181 GLU A CA 1
ATOM 1478 C C . GLU A 1 181 ? -20.673 9.143 8.113 1.00 84.00 181 GLU A C 1
ATOM 1480 O O . GLU A 1 181 ? -21.212 8.561 9.057 1.00 84.00 181 GLU A O 1
ATOM 1485 N N . LYS A 1 182 ? -19.864 10.191 8.303 1.00 83.00 182 LYS A N 1
ATOM 1486 C CA . LYS A 1 182 ? -19.562 10.740 9.626 1.00 83.00 182 LYS A CA 1
ATOM 1487 C C . LYS A 1 182 ? -20.820 11.240 10.334 1.00 83.00 182 LYS A C 1
ATOM 1489 O O . LYS A 1 182 ? -21.013 10.910 11.498 1.00 83.00 182 LYS A O 1
ATOM 1494 N N . GLN A 1 183 ? -21.697 11.975 9.645 1.00 84.06 183 GLN A N 1
ATOM 1495 C CA . GLN A 1 183 ? -22.965 12.451 10.220 1.00 84.06 183 GLN A CA 1
ATOM 1496 C C . GLN A 1 183 ? -23.894 11.295 10.629 1.00 84.06 183 GLN A C 1
ATOM 1498 O O . GLN A 1 183 ? -24.461 11.305 11.726 1.00 84.06 183 GLN A O 1
ATOM 1503 N N . LYS A 1 184 ? -24.016 10.259 9.790 1.00 84.75 184 LYS A N 1
ATOM 1504 C CA . LYS A 1 184 ? -24.795 9.052 10.120 1.00 84.75 184 LYS A CA 1
ATOM 1505 C C . LYS A 1 184 ? -24.191 8.310 11.311 1.00 84.75 184 LYS A C 1
ATOM 1507 O O . LYS A 1 184 ? -24.908 7.968 12.250 1.00 84.75 184 LYS A O 1
ATOM 1512 N N . SER A 1 185 ? -22.872 8.136 11.309 1.00 84.25 185 SER A N 1
ATOM 1513 C CA . SER A 1 185 ? -22.127 7.478 12.383 1.00 84.25 185 SER A CA 1
ATOM 1514 C C . SER A 1 185 ? -22.276 8.220 13.708 1.00 84.25 185 SER A C 1
ATOM 1516 O O . SER A 1 185 ? -22.530 7.585 14.726 1.00 84.25 185 SER A O 1
ATOM 1518 N N . THR A 1 186 ? -22.227 9.559 13.715 1.00 85.06 186 THR A N 1
ATOM 1519 C CA . THR A 1 186 ? -22.462 10.349 14.936 1.00 85.06 186 THR A CA 1
ATOM 1520 C C . THR A 1 186 ? -23.865 10.151 15.504 1.00 85.06 186 THR A C 1
ATOM 1522 O O . THR A 1 186 ? -24.010 10.028 16.719 1.00 85.06 186 THR A O 1
ATOM 1525 N N . GLY A 1 187 ? -24.889 10.049 14.648 1.00 86.12 187 GLY A N 1
ATOM 1526 C CA . GLY A 1 187 ? -26.256 9.767 15.090 1.00 86.12 187 GLY A CA 1
ATOM 1527 C C . GLY A 1 187 ? -26.371 8.389 15.745 1.00 86.12 187 GLY A C 1
ATOM 1528 O O . GLY A 1 187 ? -26.899 8.265 16.848 1.00 86.12 187 GLY A O 1
ATOM 1529 N N . ILE A 1 188 ? -25.792 7.364 15.119 1.00 86.06 188 ILE A N 1
ATOM 1530 C CA . ILE A 1 188 ? -25.803 5.988 15.636 1.00 86.06 188 ILE A CA 1
ATOM 1531 C C . ILE A 1 188 ? -25.009 5.875 16.947 1.00 86.06 188 ILE A C 1
ATOM 1533 O O . ILE A 1 188 ? -25.487 5.271 17.906 1.00 86.06 188 ILE A O 1
ATOM 1537 N N . VAL A 1 189 ? -23.824 6.489 17.024 1.00 88.38 189 VAL A N 1
ATOM 1538 C CA . VAL A 1 189 ? -23.005 6.512 18.247 1.00 88.38 189 VAL A CA 1
ATOM 1539 C C . VAL A 1 189 ? -23.755 7.199 19.384 1.00 88.38 189 VAL A C 1
ATOM 1541 O O . VAL A 1 189 ? -23.780 6.664 20.489 1.00 88.38 189 VAL A O 1
ATOM 1544 N N . SER A 1 190 ? -24.424 8.327 19.120 1.00 89.62 190 SER A N 1
ATOM 1545 C CA . SER A 1 190 ? -25.223 9.015 20.142 1.00 89.62 190 SER A CA 1
ATOM 1546 C C . SER A 1 190 ? -26.384 8.154 20.663 1.00 89.62 190 SER A C 1
ATOM 1548 O O . SER A 1 190 ? -26.643 8.134 21.865 1.00 89.62 190 SER A O 1
ATOM 1550 N N . ALA A 1 191 ? -27.026 7.366 19.793 1.00 91.38 191 ALA A N 1
ATOM 1551 C CA . ALA A 1 191 ? -28.078 6.434 20.190 1.00 91.38 191 ALA A CA 1
ATOM 1552 C C . ALA A 1 191 ? -27.535 5.291 21.068 1.00 91.38 191 ALA A C 1
ATOM 1554 O O . ALA A 1 191 ? -28.138 4.960 22.089 1.00 91.38 191 ALA A O 1
ATOM 1555 N N . TYR A 1 192 ? -26.374 4.720 20.726 1.00 90.94 192 TYR A N 1
ATOM 1556 C CA . TYR A 1 192 ? -25.732 3.699 21.562 1.00 90.94 192 TYR A CA 1
ATOM 1557 C C . TYR A 1 192 ? -25.221 4.254 22.894 1.00 90.94 192 TYR A C 1
ATOM 1559 O O . TYR A 1 192 ? -25.313 3.564 23.906 1.00 90.94 192 TYR A O 1
ATOM 1567 N N . GLN A 1 193 ? -24.733 5.496 22.930 1.00 91.38 193 GLN A N 1
ATOM 1568 C CA . GLN A 1 193 ? -24.358 6.170 24.177 1.00 91.38 193 GLN A CA 1
ATOM 1569 C C . GLN A 1 193 ? -25.564 6.377 25.100 1.00 91.38 193 GLN A C 1
ATOM 1571 O O . GLN A 1 193 ? -25.441 6.190 26.309 1.00 91.38 193 GLN A O 1
ATOM 1576 N N . LEU A 1 194 ? -26.736 6.706 24.546 1.00 94.75 194 LEU A N 1
ATOM 1577 C CA . LEU A 1 194 ? -27.968 6.801 25.329 1.00 94.75 194 LEU A CA 1
ATOM 1578 C C . LEU A 1 194 ? -28.353 5.440 25.930 1.00 94.75 194 LEU A C 1
ATOM 1580 O O . LEU A 1 194 ? -28.605 5.353 27.128 1.00 94.75 194 LEU A O 1
ATOM 1584 N N . GLN A 1 195 ? -28.309 4.367 25.133 1.00 92.19 195 GLN A N 1
ATOM 1585 C CA . GLN A 1 195 ? -28.567 3.003 25.617 1.00 92.19 195 GLN A CA 1
ATOM 1586 C C . GLN A 1 195 ? -27.558 2.552 26.681 1.00 92.19 195 GLN A C 1
ATOM 1588 O O . GLN A 1 195 ? -27.925 1.859 27.632 1.00 92.19 195 GLN A O 1
ATOM 1593 N N . LEU A 1 196 ? -26.290 2.950 26.542 1.00 92.06 196 LEU A N 1
ATOM 1594 C CA . LEU A 1 196 ? -25.254 2.688 27.538 1.00 92.06 196 LEU A CA 1
ATOM 1595 C C . LEU A 1 196 ? -25.615 3.358 28.867 1.00 92.06 196 LEU A C 1
ATOM 1597 O O . LEU A 1 196 ? -25.613 2.690 29.897 1.00 92.06 196 LEU A O 1
ATOM 1601 N N . LYS A 1 197 ? -26.010 4.636 28.825 1.00 93.69 197 LYS A N 1
ATOM 1602 C CA . LYS A 1 197 ? -26.421 5.397 30.008 1.00 93.69 197 LYS A CA 1
ATOM 1603 C C . LYS A 1 197 ? -27.658 4.794 30.681 1.00 93.69 197 LYS A C 1
ATOM 1605 O O . LYS A 1 197 ? -27.663 4.606 31.890 1.00 93.69 197 LYS A O 1
ATOM 1610 N N . GLU A 1 198 ? -28.674 4.406 29.910 1.00 94.62 198 GLU A N 1
ATOM 1611 C CA . GLU A 1 198 ? -29.853 3.707 30.448 1.00 94.62 198 GLU A CA 1
ATOM 1612 C C . GLU A 1 198 ? -29.489 2.369 31.113 1.00 94.62 198 GLU A C 1
ATOM 1614 O O . GLU A 1 198 ? -30.119 1.951 32.085 1.00 94.62 198 GLU A O 1
ATOM 1619 N N . THR A 1 199 ? -28.488 1.667 30.579 1.00 89.12 199 THR A N 1
ATOM 1620 C CA . THR A 1 199 ? -28.000 0.403 31.145 1.00 89.12 199 THR A CA 1
ATOM 1621 C C . THR A 1 199 ? -27.220 0.646 32.438 1.00 89.12 199 THR A C 1
ATOM 1623 O O . THR A 1 199 ? -27.379 -0.118 33.387 1.00 89.12 199 THR A O 1
ATOM 1626 N N . GLU A 1 200 ? -26.445 1.730 32.516 1.00 89.19 200 GLU A N 1
ATOM 1627 C CA . GLU A 1 200 ? -25.759 2.168 33.739 1.00 89.19 200 GLU A CA 1
ATOM 1628 C C . GLU A 1 200 ? -26.755 2.555 34.843 1.00 89.19 200 GLU A C 1
ATOM 1630 O O . GLU A 1 200 ? -26.661 2.055 35.963 1.00 89.19 200 GLU A O 1
ATOM 1635 N N . GLU A 1 201 ? -27.798 3.316 34.510 1.00 93.94 201 GLU A N 1
ATOM 1636 C CA . GLU A 1 201 ? -28.870 3.648 35.459 1.00 93.94 201 GLU A CA 1
ATOM 1637 C C . GLU A 1 201 ? -29.592 2.387 35.978 1.00 93.94 201 GLU A C 1
ATOM 1639 O O . GLU A 1 201 ? -29.971 2.309 37.148 1.00 93.94 201 GLU A O 1
ATOM 1644 N N . LYS A 1 202 ? -29.763 1.356 35.136 1.00 90.44 202 LYS A N 1
ATOM 1645 C CA . LYS A 1 202 ? -30.305 0.053 35.566 1.00 90.44 202 LYS A CA 1
ATOM 1646 C C . LYS A 1 202 ? -29.348 -0.697 36.492 1.00 90.44 202 LYS A C 1
ATOM 1648 O O . LYS A 1 202 ? -29.824 -1.365 37.408 1.00 90.44 202 LYS A O 1
ATOM 1653 N N . THR A 1 203 ? -28.033 -0.611 36.270 1.00 86.75 203 THR A N 1
ATOM 1654 C CA . THR A 1 203 ? -27.051 -1.220 37.181 1.00 86.75 203 THR A CA 1
ATOM 1655 C C . THR A 1 203 ? -27.036 -0.538 38.542 1.00 86.75 203 THR A C 1
ATOM 1657 O O . THR A 1 203 ? -26.980 -1.240 39.549 1.00 86.75 203 THR A O 1
ATOM 1660 N N . ASP A 1 204 ? -27.174 0.787 38.586 1.00 88.19 204 ASP A N 1
ATOM 1661 C CA . ASP A 1 204 ? -27.217 1.542 39.842 1.00 88.19 204 ASP A CA 1
ATOM 1662 C C . ASP A 1 204 ? -28.475 1.194 40.652 1.00 88.19 204 ASP A C 1
ATOM 1664 O O . ASP A 1 204 ? -28.379 0.837 41.825 1.00 88.19 204 ASP A O 1
ATOM 1668 N N . ARG A 1 205 ? -29.647 1.129 40.004 1.00 89.81 205 ARG A N 1
ATOM 1669 C CA . ARG A 1 205 ? -30.891 0.669 40.656 1.00 89.81 205 ARG A CA 1
ATOM 1670 C C . ARG A 1 205 ? -30.812 -0.773 41.158 1.00 89.81 205 ARG A C 1
ATOM 1672 O O . ARG A 1 205 ? -31.377 -1.104 42.198 1.00 89.81 205 ARG A O 1
ATOM 1679 N N . LEU A 1 206 ? -30.136 -1.654 40.417 1.00 85.94 206 LEU A N 1
ATOM 1680 C CA . LEU A 1 206 ? -29.929 -3.043 40.833 1.00 85.94 206 LEU A CA 1
ATOM 1681 C C . LEU A 1 206 ? -29.048 -3.123 42.093 1.00 85.94 206 LEU A C 1
ATOM 1683 O O . LEU A 1 206 ? -29.291 -3.973 42.951 1.00 85.94 206 LEU A O 1
ATOM 1687 N N . LEU A 1 207 ? -28.045 -2.246 42.211 1.00 84.75 207 LEU A N 1
ATOM 1688 C CA . LEU A 1 207 ? -27.201 -2.131 43.402 1.00 84.75 207 LEU A CA 1
ATOM 1689 C C . LEU A 1 207 ? -27.999 -1.629 44.608 1.00 84.75 207 LEU A C 1
ATOM 1691 O O . LEU A 1 207 ? -27.918 -2.241 45.671 1.00 84.75 207 LEU A O 1
ATOM 1695 N N . GLU A 1 208 ? -28.800 -0.577 44.437 1.00 88.88 208 GLU A N 1
ATOM 1696 C CA . GLU A 1 208 ? -29.684 -0.043 45.485 1.00 88.88 208 GLU A CA 1
ATOM 1697 C C . GLU A 1 208 ? -30.658 -1.116 46.001 1.00 88.88 208 GLU A C 1
ATOM 1699 O O . GLU A 1 208 ? -30.700 -1.388 47.199 1.00 88.88 208 GLU A O 1
ATOM 1704 N N . GLY A 1 209 ? -31.347 -1.832 45.103 1.00 84.75 209 GLY A N 1
ATOM 1705 C CA . GLY A 1 209 ? -32.279 -2.901 45.490 1.00 84.75 209 GLY A CA 1
ATOM 1706 C C . GLY A 1 209 ? -31.622 -4.091 46.209 1.00 84.75 209 GLY A C 1
ATOM 1707 O O . GLY A 1 209 ? -32.266 -4.760 47.023 1.00 84.75 209 GLY A O 1
ATOM 1708 N N . TYR A 1 210 ? -30.337 -4.355 45.945 1.00 82.25 210 TYR A N 1
ATOM 1709 C CA . TYR A 1 210 ? -29.559 -5.343 46.697 1.00 82.25 210 TYR A CA 1
ATOM 1710 C C . TYR A 1 210 ? -29.177 -4.833 48.096 1.00 82.25 210 TYR A C 1
ATOM 1712 O O . TYR A 1 210 ? -29.266 -5.588 49.065 1.00 82.25 210 TYR A O 1
ATOM 1720 N N . LEU A 1 211 ? -28.791 -3.557 48.224 1.00 84.56 211 LEU A N 1
ATOM 1721 C CA . LEU A 1 211 ? -28.470 -2.930 49.514 1.00 84.56 211 LEU A CA 1
ATOM 1722 C C . LEU A 1 211 ? -29.685 -2.891 50.453 1.00 84.56 211 LEU A C 1
ATOM 1724 O O . LEU A 1 211 ? -29.541 -3.178 51.643 1.00 84.56 211 LEU A O 1
ATOM 1728 N N . ASP A 1 212 ? -30.877 -2.664 49.901 1.00 90.19 212 ASP A N 1
ATOM 1729 C CA . ASP A 1 212 ? -32.153 -2.707 50.626 1.00 90.19 212 ASP A CA 1
ATOM 1730 C C . ASP A 1 212 ? -32.624 -4.142 50.956 1.00 90.19 212 ASP A C 1
ATOM 1732 O O . ASP A 1 212 ? -33.682 -4.334 51.559 1.00 90.19 212 ASP A O 1
ATOM 1736 N N . LYS A 1 213 ? -31.835 -5.169 50.594 1.00 82.56 213 LYS A N 1
ATOM 1737 C CA . LYS A 1 213 ? -32.100 -6.609 50.806 1.00 82.56 213 LYS A CA 1
ATOM 1738 C C . LYS A 1 213 ? -33.405 -7.119 50.181 1.00 82.56 213 LYS A C 1
ATOM 1740 O O . LYS A 1 213 ? -33.929 -8.150 50.600 1.00 82.56 213 LYS A O 1
ATOM 1745 N N . VAL A 1 214 ? -33.915 -6.432 49.159 1.00 83.56 214 VAL A N 1
ATOM 1746 C CA . VAL A 1 214 ? -35.133 -6.829 48.431 1.00 83.56 214 VAL A CA 1
ATOM 1747 C C . VAL A 1 214 ? -34.843 -7.962 47.433 1.00 83.56 214 VAL A C 1
ATOM 1749 O O . VAL A 1 214 ? -35.751 -8.680 47.022 1.00 83.56 214 VAL A O 1
ATOM 1752 N N . ILE A 1 215 ? -33.574 -8.151 47.054 1.00 79.38 215 ILE A N 1
ATOM 1753 C CA . ILE A 1 215 ? -33.136 -9.052 45.978 1.00 79.38 215 ILE A CA 1
ATOM 1754 C C . ILE A 1 215 ? -32.237 -10.164 46.537 1.00 79.38 215 ILE A C 1
ATOM 1756 O O . ILE A 1 215 ? -31.362 -9.912 47.367 1.00 79.38 215 ILE A O 1
ATOM 1760 N N . SER A 1 216 ? -32.428 -11.397 46.055 1.00 83.56 216 SER A N 1
ATOM 1761 C CA . SER A 1 216 ? -31.558 -12.530 46.383 1.00 83.56 216 SER A CA 1
ATOM 1762 C C . SER A 1 216 ? -30.168 -12.379 45.743 1.00 83.56 216 SER A C 1
ATOM 1764 O O . SER A 1 216 ? -30.000 -11.748 44.697 1.00 83.56 216 SER A O 1
ATOM 1766 N N . LEU A 1 217 ? -29.142 -12.980 46.350 1.00 80.31 217 LEU A N 1
ATOM 1767 C CA . LEU A 1 217 ? -27.775 -12.934 45.815 1.00 80.31 217 LEU A CA 1
ATOM 1768 C C . LEU A 1 217 ? -27.673 -13.585 44.420 1.00 80.31 217 LEU A C 1
ATOM 1770 O O . LEU A 1 217 ? -26.936 -13.090 43.568 1.00 80.31 217 LEU A O 1
ATOM 1774 N N . GLU A 1 218 ? -28.435 -14.652 44.175 1.00 81.38 218 GLU A N 1
ATOM 1775 C CA . GLU A 1 218 ? -28.457 -15.372 42.896 1.00 81.38 218 GLU A CA 1
ATOM 1776 C C . GLU A 1 218 ? -29.104 -14.538 41.778 1.00 81.38 218 GLU A C 1
ATOM 1778 O O . GLU A 1 218 ? -28.532 -14.408 40.690 1.00 81.38 218 GLU A O 1
ATOM 1783 N N . ASP A 1 219 ? -30.244 -13.894 42.053 1.00 81.44 219 ASP A N 1
ATOM 1784 C CA . ASP A 1 219 ? -30.933 -13.040 41.076 1.00 81.44 219 ASP A CA 1
ATOM 1785 C C . ASP A 1 219 ? -30.119 -11.786 40.742 1.00 81.44 219 ASP A C 1
ATOM 1787 O O . ASP A 1 219 ? -30.031 -11.382 39.576 1.00 81.44 219 ASP A O 1
ATOM 1791 N N . TYR A 1 220 ? -29.466 -11.200 41.751 1.00 83.56 220 TYR A N 1
ATOM 1792 C CA . TYR A 1 220 ? -28.554 -10.075 41.572 1.00 83.56 220 TYR A CA 1
ATOM 1793 C C . TYR A 1 220 ? -27.378 -10.446 40.660 1.00 83.56 220 TYR A C 1
ATOM 1795 O O . TYR A 1 220 ? -27.096 -9.728 39.700 1.00 83.56 220 TYR A O 1
ATOM 1803 N N . GLN A 1 221 ? -26.709 -11.576 40.916 1.00 79.19 221 GLN A N 1
ATOM 1804 C CA . GLN A 1 221 ? -25.582 -12.029 40.095 1.00 79.19 221 GLN A CA 1
ATOM 1805 C C . GLN A 1 221 ? -26.000 -12.284 38.644 1.00 79.19 221 GLN A C 1
ATOM 1807 O O . GLN A 1 221 ? -25.315 -11.836 37.722 1.00 79.19 221 GLN A O 1
ATOM 1812 N N . LYS A 1 222 ? -27.147 -12.938 38.431 1.00 82.25 222 LYS A N 1
ATOM 1813 C CA . LYS A 1 222 ? -27.674 -13.209 37.090 1.00 82.25 222 LYS A CA 1
ATOM 1814 C C . LYS A 1 222 ? -27.954 -11.917 36.320 1.00 82.25 222 LYS A C 1
ATOM 1816 O O . LYS A 1 222 ? -27.463 -11.748 35.205 1.00 82.25 222 LYS A O 1
ATOM 1821 N N . LYS A 1 223 ? -28.686 -10.975 36.925 1.00 83.31 223 LYS A N 1
ATOM 1822 C CA . LYS A 1 223 ? -29.023 -9.695 36.281 1.00 83.31 223 LYS A CA 1
ATOM 1823 C C . LYS A 1 223 ? -27.812 -8.794 36.076 1.00 83.31 223 LYS A C 1
ATOM 1825 O O . LYS A 1 223 ? -27.719 -8.128 35.048 1.00 83.31 223 LYS A O 1
ATOM 1830 N N . LYS A 1 224 ? -26.859 -8.804 37.008 1.00 83.94 224 LYS A N 1
ATOM 1831 C CA . LYS A 1 224 ? -25.593 -8.084 36.865 1.00 83.94 224 LYS A CA 1
ATOM 1832 C C . LYS A 1 224 ? -24.804 -8.583 35.657 1.00 83.94 224 LYS A C 1
ATOM 1834 O O . LYS A 1 224 ? -24.324 -7.760 34.885 1.00 83.94 224 LYS A O 1
ATOM 1839 N N . ASN A 1 225 ? -24.695 -9.898 35.474 1.00 78.75 225 ASN A N 1
ATOM 1840 C CA . ASN A 1 225 ? -23.965 -10.469 34.342 1.00 78.75 225 ASN A CA 1
ATOM 1841 C C . ASN A 1 225 ? -24.604 -10.070 33.000 1.00 78.75 225 ASN A C 1
ATOM 1843 O O . ASN A 1 225 ? -23.895 -9.587 32.122 1.00 78.75 225 ASN A O 1
ATOM 1847 N N . GLU A 1 226 ? -25.936 -10.138 32.879 1.00 81.62 226 GLU A N 1
ATOM 1848 C CA . GLU A 1 226 ? -26.667 -9.682 31.679 1.00 81.62 226 GLU A CA 1
ATOM 1849 C C . GLU A 1 226 ? -26.404 -8.191 31.360 1.00 81.62 226 GLU A C 1
ATOM 1851 O O . GLU A 1 226 ? -26.176 -7.805 30.208 1.00 81.62 226 GLU A O 1
ATOM 1856 N N . LEU A 1 227 ? -26.407 -7.325 32.381 1.00 84.31 227 LEU A N 1
ATOM 1857 C CA . LEU A 1 227 ? -26.156 -5.887 32.208 1.00 84.31 227 LEU A CA 1
ATOM 1858 C C . LEU A 1 227 ? -24.689 -5.582 31.860 1.00 84.31 227 LEU A C 1
ATOM 1860 O O . LEU A 1 227 ? -24.406 -4.679 31.074 1.00 84.31 227 LEU A O 1
ATOM 1864 N N . VAL A 1 228 ? -23.741 -6.349 32.400 1.00 82.44 228 VAL A N 1
ATOM 1865 C CA . VAL A 1 228 ? -22.314 -6.209 32.071 1.00 82.44 228 VAL A CA 1
ATOM 1866 C C . VAL A 1 228 ? -22.028 -6.674 30.640 1.00 82.44 228 VAL A C 1
ATOM 1868 O O . VAL A 1 228 ? -21.299 -5.994 29.916 1.00 82.44 228 VAL A O 1
ATOM 1871 N N . GLU A 1 229 ? -22.630 -7.779 30.197 1.00 80.44 229 GLU A N 1
ATOM 1872 C CA . GLU A 1 229 ? -22.506 -8.266 28.817 1.00 80.44 229 GLU A CA 1
ATOM 1873 C C . GLU A 1 229 ? -23.053 -7.251 27.811 1.00 80.44 229 GLU A C 1
ATOM 1875 O O . GLU A 1 229 ? -22.373 -6.889 26.849 1.00 80.44 229 GLU A O 1
ATOM 1880 N N . THR A 1 230 ? -24.253 -6.722 28.058 1.00 83.19 230 THR A N 1
ATOM 1881 C CA . THR A 1 230 ? -24.851 -5.687 27.200 1.00 83.19 230 THR A CA 1
ATOM 1882 C C . THR A 1 230 ? -24.006 -4.413 27.161 1.00 83.19 230 THR A C 1
ATOM 1884 O O . THR A 1 230 ? -23.772 -3.877 26.074 1.00 83.19 230 THR A O 1
ATOM 1887 N N . LYS A 1 231 ? -23.451 -3.974 28.300 1.00 85.31 231 LYS A N 1
ATOM 1888 C CA . LYS A 1 231 ? -22.507 -2.846 28.366 1.00 85.31 231 LYS A CA 1
ATOM 1889 C C . LYS A 1 231 ? -21.251 -3.095 27.526 1.00 85.31 231 LYS A C 1
ATOM 1891 O O . LYS A 1 231 ? -20.828 -2.216 26.775 1.00 85.31 231 LYS A O 1
ATOM 1896 N N . SER A 1 232 ? -20.671 -4.293 27.617 1.00 84.88 232 SER A N 1
ATOM 1897 C CA . SER A 1 232 ? -19.513 -4.684 26.806 1.00 84.88 232 SER A CA 1
ATOM 1898 C C . SER A 1 232 ? -19.834 -4.640 25.311 1.00 84.88 232 SER A C 1
ATOM 1900 O O . SER A 1 232 ? -19.071 -4.065 24.539 1.00 84.88 232 SER A O 1
ATOM 1902 N N . LEU A 1 233 ? -20.977 -5.195 24.897 1.00 85.19 233 LEU A N 1
ATOM 1903 C CA . LEU A 1 233 ? -21.403 -5.218 23.494 1.00 85.19 233 LEU A CA 1
ATOM 1904 C C . LEU A 1 233 ? -21.634 -3.811 22.928 1.00 85.19 233 LEU A C 1
ATOM 1906 O O . LEU A 1 233 ? -21.221 -3.527 21.804 1.00 85.19 233 LEU A O 1
ATOM 1910 N N . LEU A 1 234 ? -22.277 -2.926 23.694 1.00 87.81 234 LEU A N 1
ATOM 1911 C CA . LEU A 1 234 ? -22.500 -1.534 23.293 1.00 87.81 234 LEU A CA 1
ATOM 1912 C C . LEU A 1 234 ? -21.175 -0.774 23.146 1.00 87.81 234 LEU A C 1
ATOM 1914 O O . LEU A 1 234 ? -20.976 -0.089 22.143 1.00 87.81 234 LEU A O 1
ATOM 1918 N N . ASN A 1 235 ? -20.242 -0.953 24.084 1.00 84.88 235 ASN A N 1
ATOM 1919 C CA . ASN A 1 235 ? -18.913 -0.345 24.005 1.00 84.88 235 ASN A CA 1
ATOM 1920 C C . ASN A 1 235 ? -18.113 -0.838 22.793 1.00 84.88 235 ASN A C 1
ATOM 1922 O O . ASN A 1 235 ? -17.508 -0.022 22.097 1.00 84.88 235 ASN A O 1
ATOM 1926 N N . SER A 1 236 ? -18.148 -2.141 22.494 1.00 83.81 236 SER A N 1
ATOM 1927 C CA . SER A 1 236 ? -17.506 -2.687 21.292 1.00 83.81 236 SER A CA 1
ATOM 1928 C C . SER A 1 236 ? -18.082 -2.074 20.015 1.00 83.81 236 SER A C 1
ATOM 1930 O O . SER A 1 236 ? -17.320 -1.617 19.169 1.00 83.81 236 SER A O 1
ATOM 1932 N N . LYS A 1 237 ? -19.414 -1.964 19.904 1.00 86.31 237 LYS A N 1
ATOM 1933 C CA . LYS A 1 237 ? -20.075 -1.346 18.740 1.00 86.31 237 LYS A CA 1
ATOM 1934 C C . LYS A 1 237 ? -19.718 0.132 18.568 1.00 86.31 237 LYS A C 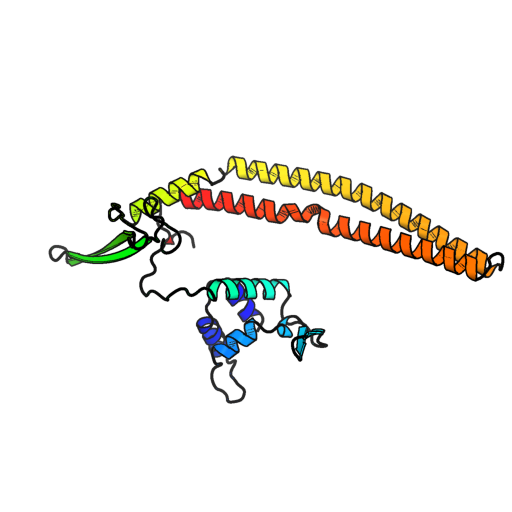1
ATOM 1936 O O . LYS A 1 237 ? -19.505 0.585 17.445 1.00 86.31 237 LYS A O 1
ATOM 1941 N N . ILE A 1 238 ? -19.642 0.890 19.664 1.00 87.62 238 ILE A N 1
ATOM 1942 C CA . ILE A 1 238 ? -19.213 2.296 19.631 1.00 87.62 238 ILE A CA 1
ATOM 1943 C C . ILE A 1 238 ? -17.766 2.392 19.136 1.00 87.62 238 ILE A C 1
ATOM 1945 O O . ILE A 1 238 ? -17.473 3.212 18.263 1.00 87.62 238 ILE A O 1
ATOM 1949 N N . MET A 1 239 ? -16.874 1.538 19.650 1.00 83.69 239 MET A N 1
ATOM 1950 C CA . MET A 1 239 ? -15.479 1.519 19.216 1.00 83.69 239 MET A CA 1
ATOM 1951 C C . MET A 1 239 ? -15.344 1.157 17.736 1.00 83.69 239 MET A C 1
ATOM 1953 O O . MET A 1 239 ? -14.658 1.884 17.018 1.00 83.69 239 MET A O 1
ATOM 1957 N N . GLU A 1 240 ? -16.037 0.125 17.252 1.00 83.88 240 GLU A N 1
ATOM 1958 C CA . GLU A 1 240 ? -16.020 -0.286 15.839 1.00 83.88 240 GLU A CA 1
ATOM 19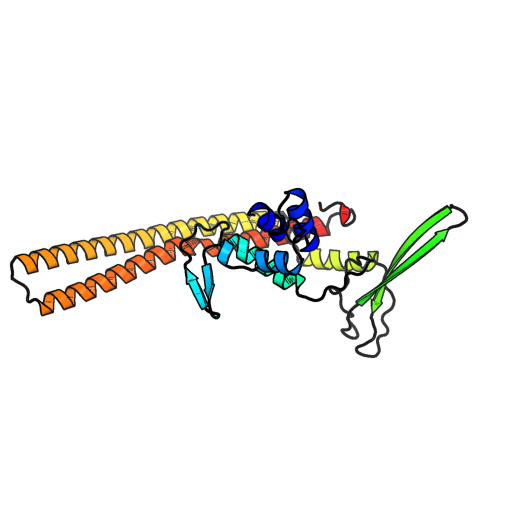59 C C . GLU A 1 240 ? -16.459 0.840 14.895 1.00 83.88 240 GLU A C 1
ATOM 1961 O O . GLU A 1 240 ? -15.780 1.128 13.913 1.00 83.88 240 GLU A O 1
ATOM 1966 N N . ILE A 1 241 ? -17.554 1.537 15.209 1.00 82.94 241 ILE A N 1
ATOM 1967 C CA . ILE A 1 241 ? -18.052 2.638 14.369 1.00 82.94 241 ILE A CA 1
ATOM 1968 C C . ILE A 1 241 ? -17.085 3.828 14.395 1.00 82.94 241 ILE A C 1
ATOM 1970 O O . ILE A 1 241 ? -16.857 4.472 13.371 1.00 82.94 241 ILE A O 1
ATOM 1974 N N . SER A 1 242 ? -16.488 4.115 15.556 1.00 73.25 242 SER A N 1
ATOM 1975 C CA . SER A 1 242 ? -15.536 5.221 15.702 1.00 73.25 242 SER A CA 1
ATOM 1976 C C . SER A 1 242 ? -14.206 4.983 14.981 1.00 73.25 242 SER A C 1
ATOM 1978 O O . SER A 1 242 ? -13.578 5.942 14.535 1.00 73.25 242 SER A O 1
ATOM 1980 N N . THR A 1 243 ? -13.786 3.722 14.864 1.00 70.50 243 THR A N 1
ATOM 1981 C CA . THR A 1 243 ? -12.514 3.331 14.245 1.00 70.50 243 THR A CA 1
ATOM 1982 C C . THR A 1 243 ? -12.665 3.098 12.745 1.00 70.50 243 THR A C 1
ATOM 1984 O O . THR A 1 243 ? -11.884 3.651 11.975 1.00 70.50 243 THR A O 1
ATOM 1987 N N . ASN A 1 244 ? -13.713 2.391 12.311 1.00 69.50 244 ASN A N 1
ATOM 1988 C CA . ASN A 1 244 ? -13.853 1.953 10.918 1.00 69.50 244 ASN A CA 1
ATOM 1989 C C . ASN A 1 244 ? -14.598 2.943 10.005 1.00 69.50 244 ASN A C 1
ATOM 1991 O O . ASN A 1 244 ? -14.576 2.775 8.786 1.00 69.50 244 ASN A O 1
ATOM 1995 N N . GLY A 1 245 ? -15.254 3.975 10.549 1.00 66.50 245 GLY A N 1
ATOM 1996 C CA . GLY A 1 245 ? -16.196 4.823 9.800 1.00 66.50 245 GLY A CA 1
ATOM 1997 C C . GLY A 1 245 ? -15.622 5.618 8.616 1.00 66.50 245 GLY A C 1
ATOM 1998 O O . GLY A 1 245 ? -16.392 6.184 7.850 1.00 66.50 245 GLY A O 1
ATOM 1999 N N . ALA A 1 246 ? -14.297 5.687 8.453 1.00 66.25 246 ALA A N 1
ATOM 2000 C CA . ALA A 1 246 ? -13.658 6.345 7.307 1.00 66.25 246 ALA A CA 1
ATOM 2001 C C . ALA A 1 246 ? -12.402 5.615 6.792 1.00 66.25 246 ALA A C 1
ATOM 2003 O O . ALA A 1 246 ? -11.625 6.192 6.032 1.00 66.25 246 ALA A O 1
ATOM 2004 N N . GLU A 1 247 ? -12.177 4.354 7.176 1.00 71.94 247 GLU A N 1
ATOM 2005 C CA . GLU A 1 247 ? -10.953 3.631 6.788 1.00 71.94 247 GLU A CA 1
ATOM 2006 C C . GLU A 1 247 ? -10.832 3.412 5.274 1.00 71.94 247 GLU A C 1
ATOM 2008 O O . GLU A 1 247 ? -9.723 3.318 4.753 1.00 71.94 247 GLU A O 1
ATOM 2013 N N . TRP A 1 248 ? -11.954 3.374 4.547 1.00 77.94 248 TRP A N 1
ATOM 2014 C CA . TRP A 1 248 ? -11.969 3.204 3.091 1.00 77.94 248 TRP A CA 1
ATOM 2015 C C . TRP A 1 248 ? -11.498 4.450 2.322 1.00 77.94 248 TRP A C 1
ATOM 2017 O O . TRP A 1 248 ? -11.068 4.333 1.169 1.00 77.94 248 TRP A O 1
ATOM 2027 N N . LEU A 1 249 ? -11.553 5.631 2.950 1.00 81.94 249 LEU A N 1
ATOM 2028 C CA . LEU A 1 249 ? -11.254 6.910 2.306 1.00 81.94 249 LEU A CA 1
ATOM 2029 C C . LEU A 1 249 ? -9.772 7.017 1.929 1.00 81.94 249 LEU A C 1
ATOM 2031 O O . LEU A 1 249 ? -9.447 7.435 0.821 1.00 81.94 249 LEU A O 1
ATOM 2035 N N . GLU A 1 250 ? -8.881 6.587 2.821 1.00 79.75 250 GLU A N 1
ATOM 2036 C CA . GLU A 1 250 ? -7.427 6.626 2.624 1.00 79.75 250 GLU A CA 1
ATOM 2037 C C . GLU A 1 250 ? -6.980 5.772 1.413 1.00 79.75 250 GLU A C 1
ATOM 2039 O O . GLU A 1 250 ? -6.399 6.334 0.480 1.00 79.75 250 GLU A O 1
ATOM 2044 N N . PRO A 1 251 ? -7.318 4.465 1.312 1.00 86.44 251 PRO A N 1
ATOM 2045 C CA . PRO A 1 251 ? -7.015 3.661 0.124 1.00 86.44 251 PRO A CA 1
ATOM 2046 C C . PRO A 1 251 ? -7.596 4.234 -1.171 1.00 86.44 251 PRO A C 1
ATOM 2048 O O . PRO A 1 251 ? -6.961 4.160 -2.226 1.00 86.44 251 PRO A O 1
ATOM 2051 N N . PHE A 1 252 ? -8.802 4.808 -1.115 1.00 88.25 252 PHE A N 1
ATOM 2052 C CA . PHE A 1 252 ? -9.426 5.418 -2.285 1.00 88.25 252 PHE A CA 1
ATOM 2053 C C . PHE A 1 252 ? -8.674 6.677 -2.735 1.00 88.25 252 PHE A C 1
ATOM 2055 O O . PHE A 1 252 ? -8.384 6.835 -3.923 1.00 88.25 252 PHE A O 1
ATOM 2062 N N . GLN A 1 253 ? -8.296 7.550 -1.800 1.00 87.44 253 GLN A N 1
ATOM 2063 C CA . GLN A 1 253 ? -7.488 8.733 -2.091 1.00 87.44 253 GLN A CA 1
ATOM 2064 C C . GLN A 1 253 ? -6.108 8.348 -2.638 1.00 87.44 253 GLN A C 1
ATOM 2066 O O . GLN A 1 253 ? -5.665 8.920 -3.638 1.00 87.44 253 GLN A O 1
ATOM 2071 N N . GLU A 1 254 ? -5.441 7.350 -2.050 1.00 87.75 254 GLU A N 1
ATOM 2072 C CA . GLU A 1 254 ? -4.176 6.810 -2.563 1.00 87.75 254 GLU A CA 1
ATOM 2073 C C . GLU A 1 254 ? -4.325 6.277 -3.994 1.00 87.75 254 GLU A C 1
ATOM 2075 O O . GLU A 1 254 ? -3.489 6.568 -4.858 1.00 87.75 254 GLU A O 1
ATOM 2080 N N . PHE A 1 255 ? -5.409 5.553 -4.283 1.00 90.06 255 PHE A N 1
ATOM 2081 C CA . PHE A 1 255 ? -5.716 5.067 -5.626 1.00 90.06 255 PHE A CA 1
ATOM 2082 C C . PHE A 1 255 ? -5.904 6.215 -6.627 1.00 90.06 255 PHE A C 1
ATOM 2084 O O . PHE A 1 255 ? -5.258 6.223 -7.680 1.00 90.06 255 PHE A O 1
ATOM 2091 N N . VAL A 1 256 ? -6.733 7.213 -6.302 1.00 90.19 256 VAL A N 1
ATOM 2092 C CA . VAL A 1 256 ? -6.986 8.365 -7.185 1.00 90.19 256 VAL A CA 1
ATOM 2093 C C . VAL A 1 256 ? -5.694 9.145 -7.442 1.00 90.19 256 VAL A C 1
ATOM 2095 O O . VAL A 1 256 ? -5.390 9.486 -8.590 1.00 90.19 256 VAL A O 1
ATOM 2098 N N . ASN A 1 257 ? -4.885 9.366 -6.404 1.00 88.44 257 ASN A N 1
ATOM 2099 C CA . ASN A 1 257 ? -3.593 10.039 -6.521 1.00 88.44 257 ASN A CA 1
ATOM 2100 C C . ASN A 1 257 ? -2.596 9.245 -7.376 1.00 88.44 257 ASN A C 1
ATOM 2102 O O . ASN A 1 257 ? -1.883 9.831 -8.195 1.00 88.44 257 ASN A O 1
ATOM 2106 N N . SER A 1 258 ? -2.580 7.917 -7.243 1.00 87.19 258 SER A N 1
ATOM 2107 C CA . SER A 1 258 ? -1.745 7.024 -8.057 1.00 87.19 258 SER A CA 1
ATOM 2108 C C . SER A 1 258 ? -2.163 7.032 -9.531 1.00 87.19 258 SER A C 1
ATOM 2110 O O . SER A 1 258 ? -1.322 7.097 -10.426 1.00 87.19 258 SER A O 1
ATOM 2112 N N . ALA A 1 259 ? -3.467 7.034 -9.812 1.00 88.12 259 ALA A N 1
ATOM 2113 C CA . ALA A 1 259 ? -3.982 7.110 -11.177 1.00 88.12 259 ALA A CA 1
ATOM 2114 C C . ALA A 1 259 ? -3.707 8.481 -11.829 1.00 88.12 259 ALA A C 1
ATOM 2116 O O . ALA A 1 259 ? -3.432 8.563 -13.031 1.00 88.12 259 ALA A O 1
ATOM 2117 N N . LEU A 1 260 ? -3.730 9.557 -11.035 1.00 87.88 260 LEU A N 1
ATOM 2118 C CA . LEU A 1 260 ? 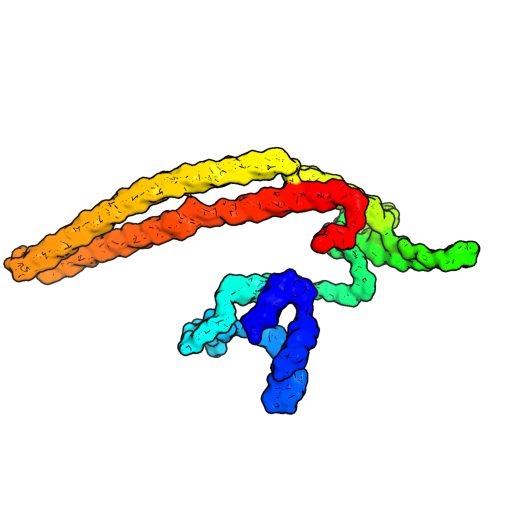-3.378 10.907 -11.474 1.00 87.88 260 LEU A CA 1
ATOM 2119 C C . LEU A 1 260 ? -1.874 11.058 -11.742 1.00 87.88 260 LEU A C 1
ATOM 2121 O O . LEU A 1 260 ? -1.481 11.693 -12.726 1.00 87.88 260 LEU A O 1
ATOM 2125 N N . SER A 1 261 ? -1.017 10.496 -10.886 1.00 84.56 261 SER A N 1
ATOM 2126 C CA . SER A 1 261 ? 0.435 10.522 -11.095 1.00 84.56 261 SER A CA 1
ATOM 2127 C C . SER A 1 261 ? 0.817 9.729 -12.346 1.00 84.56 261 SER A C 1
ATOM 2129 O O . SER A 1 261 ? 1.578 10.234 -13.173 1.00 84.56 261 SER A O 1
ATOM 2131 N N . ALA A 1 262 ? 0.187 8.571 -12.571 1.00 84.31 262 ALA A N 1
ATOM 2132 C CA . ALA A 1 262 ? 0.329 7.789 -13.796 1.00 84.31 262 ALA A CA 1
ATOM 2133 C C . ALA A 1 262 ? -0.019 8.608 -15.054 1.00 84.31 262 ALA A C 1
ATOM 2135 O O . ALA A 1 262 ? 0.725 8.575 -16.036 1.00 84.31 262 ALA A O 1
ATOM 2136 N N . HIS A 1 263 ? -1.089 9.413 -15.011 1.00 83.31 263 HIS A N 1
ATOM 2137 C CA . HIS A 1 263 ? -1.467 10.301 -16.117 1.00 83.31 263 HIS A CA 1
ATOM 2138 C C . HIS A 1 263 ? -0.381 11.339 -16.436 1.00 83.31 263 HIS A C 1
ATOM 2140 O O . HIS A 1 263 ? -0.054 11.574 -17.602 1.00 83.31 263 HIS A O 1
ATOM 2146 N N . LYS A 1 264 ? 0.197 11.960 -15.397 1.00 82.19 264 LYS A N 1
ATOM 2147 C CA . LYS A 1 264 ? 1.279 12.947 -15.541 1.00 82.19 264 LYS A CA 1
ATOM 2148 C C . LYS A 1 264 ? 2.538 12.307 -16.126 1.00 82.19 264 LYS A C 1
ATOM 2150 O O . LYS A 1 264 ? 3.093 12.836 -17.086 1.00 82.19 264 LYS A O 1
ATOM 2155 N N . ILE A 1 265 ? 2.940 11.155 -15.587 1.00 79.75 265 ILE A N 1
ATOM 2156 C CA . ILE A 1 265 ? 4.124 10.399 -16.020 1.00 79.75 265 ILE A CA 1
ATOM 2157 C C . ILE A 1 265 ? 3.998 9.999 -17.489 1.00 79.75 265 ILE A C 1
ATOM 2159 O O . ILE A 1 265 ? 4.928 10.184 -18.270 1.00 79.75 265 ILE A O 1
ATOM 2163 N N . ALA A 1 266 ? 2.835 9.496 -17.894 1.00 78.56 266 ALA A N 1
ATOM 2164 C CA . ALA A 1 266 ? 2.657 9.002 -19.249 1.00 78.56 266 ALA A CA 1
ATOM 2165 C C . ALA A 1 266 ? 2.551 10.127 -20.302 1.00 78.56 266 ALA A C 1
ATOM 2167 O O . ALA A 1 266 ? 2.883 9.905 -21.467 1.00 78.56 266 ALA A O 1
ATOM 2168 N N . ARG A 1 267 ? 2.158 11.350 -19.899 1.00 76.19 267 ARG A N 1
ATOM 2169 C CA . ARG A 1 267 ? 2.186 12.560 -20.748 1.00 76.19 267 ARG A CA 1
ATOM 2170 C C . ARG A 1 267 ? 3.525 13.300 -20.757 1.00 76.19 267 ARG A C 1
ATOM 2172 O O . ARG A 1 267 ? 3.724 14.145 -21.633 1.00 76.19 267 ARG A O 1
ATOM 2179 N N . ALA A 1 268 ? 4.423 13.033 -19.809 1.00 69.44 268 ALA A N 1
ATOM 2180 C CA . ALA A 1 268 ? 5.708 13.716 -19.741 1.00 69.44 268 ALA A CA 1
ATOM 2181 C C . ALA A 1 268 ? 6.522 13.456 -21.024 1.00 69.44 268 ALA A C 1
ATOM 2183 O O . ALA A 1 268 ? 6.780 12.313 -21.415 1.00 69.44 268 ALA A O 1
ATOM 2184 N N . LYS A 1 269 ? 6.909 14.545 -21.705 1.00 56.06 269 LYS A N 1
ATOM 2185 C CA . LYS A 1 269 ? 7.715 14.493 -22.937 1.00 56.06 269 LYS A CA 1
ATOM 2186 C C . LYS A 1 269 ? 9.157 14.048 -22.678 1.00 56.06 269 LYS A C 1
ATOM 2188 O O . LYS A 1 269 ? 9.793 13.547 -23.602 1.00 56.06 269 LYS A O 1
ATOM 2193 N N . ASN A 1 270 ? 9.648 14.194 -21.448 1.00 49.75 270 ASN A N 1
ATOM 2194 C CA . ASN A 1 270 ? 11.039 13.936 -21.113 1.00 49.75 270 ASN A CA 1
ATOM 2195 C C . ASN A 1 270 ? 11.231 12.574 -20.447 1.00 49.75 270 ASN A C 1
ATOM 2197 O O . ASN A 1 270 ? 10.388 12.079 -19.702 1.00 49.75 270 ASN A O 1
ATOM 2201 N N . SER A 1 271 ? 12.368 11.978 -20.783 1.00 52.00 271 SER A N 1
ATOM 2202 C CA . SER A 1 271 ? 12.904 10.721 -20.278 1.00 52.00 271 SER A CA 1
ATOM 2203 C C . SER A 1 271 ? 12.807 10.578 -18.757 1.00 52.00 271 SER A C 1
ATOM 2205 O O . SER A 1 271 ? 12.938 11.553 -18.026 1.00 52.00 271 SER A O 1
ATOM 2207 N N . CYS A 1 272 ? 12.690 9.321 -18.318 1.00 43.19 272 CYS A N 1
ATOM 2208 C CA . CYS A 1 272 ? 12.606 8.796 -16.945 1.00 43.19 272 CYS A CA 1
ATOM 2209 C C . CYS A 1 272 ? 13.491 9.464 -15.858 1.00 43.19 272 CYS A C 1
ATOM 2211 O O . CYS A 1 272 ? 13.271 9.216 -14.677 1.00 43.19 272 CYS A O 1
ATOM 2213 N N . HIS A 1 273 ? 14.479 10.291 -16.217 1.00 44.75 273 HIS A N 1
ATOM 2214 C CA . HIS A 1 273 ? 15.328 11.026 -15.276 1.00 44.75 273 HIS A CA 1
ATOM 2215 C C . HIS A 1 273 ? 14.675 12.271 -14.650 1.00 44.75 273 HIS A C 1
ATOM 2217 O O . HIS A 1 273 ? 15.066 12.642 -13.548 1.00 44.75 273 HIS A O 1
ATOM 2223 N N . ASP A 1 274 ? 13.653 12.859 -15.280 1.00 36.84 274 ASP A N 1
ATOM 2224 C CA . ASP A 1 274 ? 13.001 14.090 -14.790 1.00 36.84 274 ASP A CA 1
ATOM 2225 C C . ASP A 1 274 ? 11.891 13.830 -13.746 1.00 36.84 274 ASP A C 1
ATOM 2227 O O . ASP A 1 274 ? 11.205 14.754 -13.321 1.00 36.84 274 ASP A O 1
ATOM 2231 N N . LEU A 1 275 ? 11.683 12.574 -13.335 1.00 44.50 275 LEU A N 1
ATOM 2232 C CA . LEU A 1 275 ? 10.643 12.166 -12.375 1.00 44.50 275 LEU A CA 1
ATOM 2233 C C . LEU A 1 275 ? 11.146 12.104 -10.918 1.00 44.50 275 LEU A C 1
ATOM 2235 O O . LEU A 1 275 ? 10.584 11.357 -10.116 1.00 44.50 275 LEU A O 1
ATOM 2239 N N . SER A 1 276 ? 12.214 12.844 -10.601 1.00 32.19 276 SER A N 1
ATOM 2240 C CA . SER A 1 276 ? 12.793 12.927 -9.248 1.00 32.19 276 SER A CA 1
ATOM 2241 C C . SER A 1 276 ? 12.047 13.925 -8.369 1.00 32.19 276 SER A C 1
ATOM 2243 O O . SER A 1 276 ? 11.723 15.018 -8.884 1.00 32.19 276 SER A O 1
#

Secondary structure (DSSP, 8-state):
-HHHHHHHHTSS--HHHHHHHHHHTT---TTSPPPPHHHHHHHHH-GGGGTEEEETTEEEE-SSPPSS-HHHHHHHHHHHHHHHS-----SS--TTTTT-B-TTT-PBEEEEEEEEEEGGGTEEEEEEEEEE--TTS---PPPEEHHHHHHHHHHHHHHHSPPHHHHHHHHHHHHHHHHHHHHHHHHHHHHHHHHHHHHHHHHHHHHHHHHTT-S-HHHHHHHHHHHHHHHHHHHHHHHHHHHHTTTTHHHHHHHHHHHHHHHHHHH--S-GGG--